Protein AF-A0A2C8CW35-F1 (afdb_monomer_lite)

Structure (mmCIF, N/CA/C/O backbone):
data_AF-A0A2C8CW35-F1
#
_entry.id   AF-A0A2C8CW35-F1
#
loop_
_atom_site.group_PDB
_atom_site.id
_atom_site.type_symbol
_atom_site.label_atom_id
_atom_site.label_alt_id
_atom_site.label_comp_id
_atom_site.label_asym_id
_atom_site.label_entity_id
_atom_site.label_seq_id
_atom_site.pdbx_PDB_ins_code
_atom_site.Cartn_x
_atom_site.Cartn_y
_atom_site.Cartn_z
_atom_site.occupancy
_atom_site.B_iso_or_equiv
_atom_site.auth_seq_id
_atom_site.auth_comp_id
_atom_site.auth_asym_id
_atom_site.auth_atom_id
_atom_site.pdbx_PDB_model_num
ATOM 1 N N . MET A 1 1 ? -17.969 25.582 7.648 1.00 42.19 1 MET A N 1
ATOM 2 C CA . MET A 1 1 ? -18.142 25.507 6.181 1.00 42.19 1 MET A CA 1
ATOM 3 C C . MET A 1 1 ? -16.852 24.961 5.611 1.00 42.19 1 MET A C 1
ATOM 5 O O . MET A 1 1 ? -15.813 25.536 5.911 1.00 42.19 1 MET A O 1
ATOM 9 N N . THR A 1 2 ? -16.900 23.857 4.873 1.00 35.22 2 THR A N 1
ATOM 10 C CA . THR A 1 2 ? -15.692 23.224 4.320 1.00 35.22 2 THR A CA 1
ATOM 11 C C . THR A 1 2 ? -15.749 23.293 2.812 1.00 35.22 2 THR A C 1
ATOM 13 O O . THR A 1 2 ? -16.745 22.899 2.211 1.00 35.22 2 THR A O 1
ATOM 16 N N . TYR A 1 3 ? -14.687 23.830 2.227 1.00 40.78 3 TYR A N 1
ATOM 17 C CA . TYR A 1 3 ? -14.517 23.946 0.790 1.00 40.78 3 TYR A CA 1
ATOM 18 C C . TYR A 1 3 ? -13.803 22.698 0.285 1.00 40.78 3 TYR A C 1
ATOM 20 O O . TYR A 1 3 ? -12.705 22.393 0.746 1.00 40.78 3 TYR A O 1
ATOM 28 N N . VAL A 1 4 ? -14.409 21.995 -0.668 1.00 37.19 4 VAL A N 1
ATOM 29 C CA . VAL A 1 4 ? -13.708 20.985 -1.465 1.00 37.19 4 VAL A CA 1
ATOM 30 C C . VAL A 1 4 ? -13.578 21.556 -2.876 1.00 37.19 4 VAL A C 1
ATOM 32 O O . VAL A 1 4 ? -14.604 21.790 -3.522 1.00 37.19 4 VAL A O 1
ATOM 35 N N . PRO A 1 5 ? -12.360 21.855 -3.360 1.00 36.31 5 PRO A N 1
ATOM 36 C CA . PRO A 1 5 ? -12.182 22.323 -4.724 1.00 36.31 5 PRO A CA 1
ATOM 37 C C . PRO A 1 5 ? -12.457 21.161 -5.685 1.00 36.31 5 PRO A C 1
ATOM 39 O O . PRO A 1 5 ? -11.682 20.211 -5.766 1.00 36.31 5 PRO A O 1
ATOM 42 N N . TYR A 1 6 ? -13.570 21.232 -6.416 1.00 35.28 6 TYR A N 1
ATOM 43 C CA . TYR A 1 6 ? -13.860 20.347 -7.540 1.00 35.28 6 TYR A CA 1
ATOM 44 C C . TYR A 1 6 ? -13.984 21.204 -8.799 1.00 35.28 6 TYR A C 1
ATOM 46 O O . TYR A 1 6 ? -14.924 21.984 -8.927 1.00 35.28 6 TYR A O 1
ATOM 54 N N . ARG A 1 7 ? -13.020 21.076 -9.721 1.00 37.06 7 ARG A N 1
ATOM 55 C CA . ARG A 1 7 ? -13.016 21.772 -11.025 1.00 37.06 7 ARG A CA 1
ATOM 56 C C . ARG A 1 7 ? -13.307 23.278 -10.912 1.00 37.06 7 ARG A C 1
ATOM 58 O O . ARG A 1 7 ? -14.257 23.772 -11.515 1.00 37.06 7 ARG A O 1
ATOM 65 N N . ASP A 1 8 ? -12.545 23.975 -10.069 1.00 40.59 8 ASP A N 1
ATOM 66 C CA . ASP A 1 8 ? -12.633 25.431 -9.851 1.00 40.59 8 ASP A CA 1
ATOM 67 C C . ASP A 1 8 ? -14.013 25.960 -9.414 1.00 40.59 8 ASP A C 1
ATOM 69 O O . ASP A 1 8 ? -14.241 27.168 -9.370 1.00 40.59 8 ASP A O 1
ATOM 73 N N . THR A 1 9 ? -14.928 25.065 -9.026 1.00 34.38 9 THR A N 1
ATOM 74 C CA . THR A 1 9 ? -16.251 25.416 -8.517 1.00 34.38 9 THR A CA 1
ATOM 75 C C . THR A 1 9 ? -16.341 24.950 -7.063 1.00 34.38 9 THR A C 1
ATOM 77 O O . THR A 1 9 ? -16.184 23.755 -6.795 1.00 34.38 9 THR A O 1
ATOM 80 N N . PRO A 1 10 ? -16.555 25.851 -6.087 1.00 45.47 10 PRO A N 1
ATOM 81 C CA . PRO A 1 10 ? -16.708 25.446 -4.698 1.00 45.47 10 PRO A CA 1
ATOM 82 C C . PRO A 1 10 ? -17.995 24.629 -4.554 1.00 45.47 10 PRO A C 1
ATOM 84 O O . PRO A 1 10 ? -19.102 25.160 -4.636 1.00 45.47 10 PRO A O 1
ATOM 87 N N . LEU A 1 11 ? -17.844 23.321 -4.354 1.00 47.22 11 LEU A N 1
ATOM 88 C CA . LEU A 1 11 ? -18.961 22.418 -4.114 1.00 47.22 11 LEU A CA 1
ATOM 89 C C . LEU A 1 11 ? -19.358 22.551 -2.642 1.00 47.22 11 LEU A C 1
ATOM 91 O O . LEU A 1 11 ? -18.632 22.133 -1.739 1.00 47.22 11 LEU A O 1
ATOM 95 N N . LEU A 1 12 ? -20.489 23.214 -2.400 1.00 58.69 12 LEU A N 1
ATOM 96 C CA . LEU A 1 12 ? -21.011 23.413 -1.057 1.00 58.69 12 LEU A CA 1
ATOM 97 C C . LEU A 1 12 ? -21.618 22.094 -0.574 1.00 58.69 12 LEU A C 1
ATOM 99 O O . LEU A 1 12 ? -22.674 21.694 -1.059 1.00 58.69 12 LEU A O 1
ATOM 103 N N . ILE A 1 13 ? -20.962 21.415 0.369 1.00 58.53 13 ILE A N 1
ATOM 104 C CA . ILE A 1 13 ? -21.531 20.218 0.995 1.00 58.53 13 ILE A CA 1
ATOM 105 C C . ILE A 1 13 ? -22.710 20.667 1.867 1.00 58.53 13 ILE A C 1
ATOM 107 O O . ILE A 1 13 ? -22.497 21.408 2.835 1.00 58.53 13 ILE A O 1
ATOM 111 N N . PRO A 1 14 ? -23.952 20.261 1.555 1.00 64.62 14 PRO A N 1
ATOM 112 C CA . PRO A 1 14 ? -25.096 20.664 2.349 1.00 64.62 14 PRO A CA 1
ATOM 113 C C . PRO A 1 14 ? -24.968 20.156 3.788 1.00 64.62 14 PRO A C 1
ATOM 115 O O . PRO A 1 14 ? -24.644 18.992 4.022 1.00 64.62 14 PRO A O 1
ATOM 118 N N . SER A 1 15 ? -25.274 21.013 4.765 1.00 67.38 15 SER A N 1
ATOM 119 C CA . SER A 1 15 ? -25.181 20.685 6.199 1.00 67.38 15 SER A CA 1
ATOM 120 C C . SER A 1 15 ? -26.130 19.573 6.651 1.00 67.38 15 SER A C 1
ATOM 122 O O . SER A 1 15 ? -26.024 19.108 7.778 1.00 67.38 15 SER A O 1
ATOM 124 N N . HIS A 1 16 ? -27.060 19.167 5.787 1.00 72.88 16 HIS A N 1
ATOM 125 C CA . HIS A 1 16 ? -28.056 18.140 6.053 1.00 72.88 16 HIS A CA 1
ATOM 126 C C . HIS A 1 16 ? -27.673 16.757 5.512 1.00 72.88 16 HIS A C 1
ATOM 128 O O . HIS A 1 16 ? -28.502 15.855 5.549 1.00 72.88 16 HIS A O 1
ATOM 134 N N . LEU A 1 17 ? -26.477 16.587 4.946 1.00 73.38 17 LEU A N 1
ATOM 135 C CA . LEU A 1 17 ? -26.015 15.270 4.518 1.00 73.38 17 LEU A CA 1
ATOM 136 C C . LEU A 1 17 ? -25.296 14.575 5.666 1.00 73.38 17 LEU A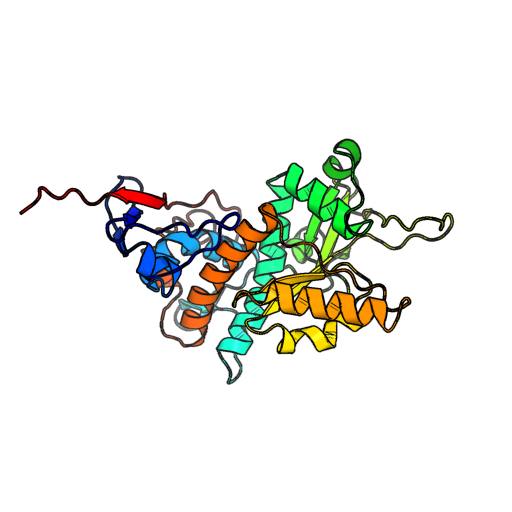 C 1
ATOM 138 O O . LEU A 1 17 ? -24.439 15.172 6.325 1.00 73.38 17 LEU A O 1
ATOM 142 N N . ARG A 1 18 ? -25.620 13.300 5.871 1.00 77.62 18 ARG A N 1
ATOM 143 C CA . ARG A 1 18 ? -24.982 12.447 6.874 1.00 77.62 18 ARG A CA 1
ATOM 144 C C . ARG A 1 18 ? -24.343 11.248 6.191 1.00 77.62 18 ARG A C 1
ATOM 146 O O . ARG A 1 18 ? -24.844 10.751 5.184 1.00 77.62 18 ARG A O 1
ATOM 153 N N . VAL A 1 19 ? -23.220 10.820 6.746 1.00 77.81 19 VAL A N 1
ATOM 154 C CA . VAL A 1 19 ? -22.637 9.509 6.485 1.00 77.81 19 VAL A CA 1
ATOM 155 C C . VAL A 1 19 ? -23.227 8.581 7.526 1.00 77.81 19 VAL A C 1
ATOM 157 O O . VAL A 1 19 ? -23.163 8.886 8.719 1.00 77.81 19 VAL A O 1
ATOM 160 N N . VAL A 1 20 ? -23.830 7.493 7.067 1.00 78.50 20 VAL A N 1
ATOM 161 C CA . VAL A 1 20 ? -24.385 6.456 7.928 1.00 78.50 20 VAL A CA 1
ATOM 162 C C . VAL A 1 20 ? -23.710 5.148 7.550 1.00 78.50 20 VAL A C 1
ATOM 164 O O . VAL A 1 20 ? -23.749 4.756 6.382 1.00 78.50 20 VAL A O 1
ATOM 167 N N . SER A 1 21 ? -23.078 4.497 8.525 1.00 77.38 21 SER A N 1
ATOM 168 C CA . SER A 1 21 ? -22.692 3.101 8.370 1.00 77.38 21 SER A CA 1
ATOM 169 C C . SER A 1 21 ? -23.868 2.226 8.774 1.00 77.38 21 SER A C 1
ATOM 171 O O . SER A 1 21 ? -24.517 2.476 9.795 1.00 77.38 21 SER A O 1
ATOM 173 N N . VAL A 1 22 ? -24.177 1.232 7.949 1.00 73.81 22 VAL A N 1
ATOM 174 C CA . VAL A 1 22 ? -25.288 0.313 8.187 1.00 73.81 22 VAL A CA 1
ATOM 175 C C . VAL A 1 22 ? -24.792 -1.122 8.300 1.00 73.81 22 VAL A C 1
ATOM 177 O O . VAL A 1 22 ? -23.727 -1.456 7.786 1.00 73.81 22 VAL A O 1
ATOM 180 N N . ASP A 1 23 ? -25.548 -1.961 9.002 1.00 71.69 23 ASP A N 1
ATOM 181 C CA . ASP A 1 23 ? -25.345 -3.410 8.970 1.00 71.69 23 ASP A CA 1
ATOM 182 C C . ASP A 1 23 ? -25.984 -4.052 7.721 1.00 71.69 23 ASP A C 1
ATOM 184 O O . ASP A 1 23 ? -26.677 -3.391 6.945 1.00 71.69 23 ASP A O 1
ATOM 188 N N . ASP A 1 24 ? -25.819 -5.370 7.566 1.00 69.75 24 ASP A N 1
ATOM 189 C CA . ASP A 1 24 ? -26.394 -6.172 6.468 1.00 69.75 24 ASP A CA 1
ATOM 190 C C . ASP A 1 24 ? -27.931 -6.081 6.357 1.00 69.75 24 ASP A C 1
ATOM 192 O O . ASP A 1 24 ? -28.533 -6.515 5.372 1.00 69.75 24 ASP A O 1
ATOM 196 N N . LYS A 1 25 ? -28.602 -5.551 7.386 1.00 73.31 25 LYS A N 1
ATOM 197 C CA . LYS A 1 25 ? -30.053 -5.340 7.441 1.00 73.31 25 LYS A CA 1
ATOM 198 C C . LYS A 1 25 ? -30.432 -3.875 7.214 1.00 73.31 25 LYS A C 1
ATOM 200 O O . LYS A 1 25 ? -31.594 -3.520 7.417 1.00 73.31 25 LYS A O 1
ATOM 205 N N . ASN A 1 26 ? -29.492 -3.042 6.765 1.00 70.56 26 ASN A N 1
ATOM 206 C CA . ASN A 1 26 ? -29.628 -1.596 6.594 1.00 70.56 26 ASN A CA 1
ATOM 207 C C . ASN A 1 26 ? -29.959 -0.834 7.894 1.00 70.56 26 ASN A C 1
ATOM 209 O O . ASN A 1 26 ? -30.550 0.248 7.854 1.00 70.56 26 ASN A O 1
ATOM 213 N N . ILE A 1 27 ? -29.602 -1.377 9.060 1.00 75.88 27 ILE A N 1
ATOM 214 C CA . ILE A 1 27 ? -29.777 -0.695 10.345 1.00 75.88 27 ILE A CA 1
ATOM 215 C C . ILE A 1 27 ? -28.563 0.198 10.590 1.00 75.88 27 ILE A C 1
ATOM 217 O O . ILE A 1 27 ? -27.427 -0.267 10.551 1.00 75.88 27 ILE A O 1
ATOM 221 N N . ALA A 1 28 ? -28.805 1.480 10.873 1.00 76.94 28 ALA A N 1
ATOM 222 C CA . ALA A 1 28 ? -27.754 2.443 11.189 1.00 76.94 28 ALA A CA 1
ATOM 223 C C . ALA A 1 28 ? -26.967 2.026 12.444 1.00 76.94 28 ALA A C 1
ATOM 225 O O . ALA A 1 28 ? -27.536 1.891 13.529 1.00 76.94 28 ALA A O 1
ATOM 226 N N . LEU A 1 29 ? -25.654 1.855 12.289 1.00 78.31 29 LEU A N 1
ATOM 227 C CA . LEU A 1 29 ? -24.707 1.553 13.362 1.00 78.31 29 LEU A CA 1
ATOM 228 C C . LEU A 1 29 ? -24.074 2.836 13.901 1.00 78.31 29 LEU A C 1
ATOM 230 O O . LEU A 1 29 ? -24.082 3.086 15.107 1.00 78.31 29 LEU A O 1
ATOM 234 N N . HIS A 1 30 ? -23.553 3.663 12.994 1.00 82.75 30 HIS A N 1
ATOM 235 C CA . HIS A 1 30 ? -22.942 4.948 13.309 1.00 82.75 30 HIS A CA 1
ATOM 236 C C . HIS A 1 30 ? -23.398 6.007 12.314 1.00 82.75 30 HIS A C 1
ATOM 238 O O . HIS A 1 30 ? -23.601 5.735 11.133 1.00 82.75 30 HIS A O 1
ATOM 244 N N . GLU A 1 31 ? -23.536 7.240 12.792 1.00 84.81 31 GLU A N 1
ATOM 245 C CA . GLU A 1 31 ? -23.938 8.375 11.972 1.00 84.81 31 GLU A CA 1
ATOM 246 C C . GLU A 1 31 ? -23.109 9.612 12.306 1.00 84.81 31 GLU A C 1
ATOM 248 O O . GLU A 1 31 ? -22.840 9.916 13.467 1.00 84.81 31 GLU A O 1
ATOM 253 N N . GLN A 1 32 ? -22.713 10.350 11.274 1.00 82.50 32 GLN A N 1
ATOM 254 C CA . GLN A 1 32 ? -22.007 11.616 11.428 1.00 82.50 32 GLN A CA 1
ATOM 255 C C . GLN A 1 32 ? -22.391 12.559 10.291 1.00 82.50 32 GLN A C 1
ATOM 257 O O . GLN A 1 32 ? -22.659 12.123 9.173 1.00 82.50 32 GLN A O 1
ATOM 262 N N . ASN A 1 33 ? -22.416 13.870 10.541 1.00 84.25 33 ASN A N 1
ATOM 263 C CA . ASN A 1 33 ? -22.603 14.829 9.453 1.00 84.25 33 ASN A CA 1
ATOM 264 C C . ASN A 1 33 ? -21.462 14.700 8.440 1.00 84.25 33 ASN A C 1
ATOM 266 O O . ASN A 1 33 ? -20.299 14.635 8.829 1.00 84.25 33 ASN A O 1
ATOM 270 N N . LEU A 1 34 ? -21.766 14.739 7.142 1.00 77.62 34 LEU A N 1
ATOM 271 C CA . LEU A 1 34 ? -20.775 14.574 6.074 1.00 77.62 34 LEU A CA 1
ATOM 272 C C . LEU A 1 34 ? -19.649 15.612 6.167 1.00 77.62 34 LEU A C 1
ATOM 274 O O . LEU A 1 34 ? -18.482 15.302 5.934 1.00 77.62 34 LEU A O 1
ATOM 278 N N . ASN A 1 35 ? -19.991 16.841 6.556 1.00 77.12 35 ASN A N 1
ATOM 279 C CA . ASN A 1 35 ? -19.015 17.905 6.754 1.00 77.12 35 ASN A CA 1
ATOM 280 C C . ASN A 1 35 ? -18.044 17.610 7.912 1.00 77.12 35 ASN A C 1
ATOM 282 O O . ASN A 1 35 ? -16.856 17.894 7.799 1.00 77.12 35 ASN A O 1
ATOM 286 N N . GLU A 1 36 ? -18.549 17.052 9.012 1.00 82.38 36 GLU A N 1
ATOM 287 C CA . GLU A 1 36 ? -17.737 16.677 10.174 1.00 82.38 36 GLU A CA 1
ATOM 288 C C . GLU A 1 36 ? -16.915 15.429 9.867 1.00 82.38 36 GLU A C 1
ATOM 290 O O . GLU A 1 36 ? -15.715 15.434 10.102 1.00 82.38 36 GLU A O 1
ATOM 295 N N . PHE A 1 37 ? -17.520 14.421 9.237 1.00 82.62 37 PHE A N 1
ATOM 296 C CA . PHE A 1 37 ? -16.844 13.206 8.789 1.00 82.62 37 PHE A CA 1
ATOM 297 C C . PHE A 1 37 ? -15.672 13.506 7.846 1.00 82.62 37 PHE A C 1
ATOM 299 O O . PHE A 1 37 ? -14.602 12.920 7.965 1.00 82.62 37 PHE A O 1
ATOM 306 N N . SER A 1 38 ? -15.840 14.468 6.935 1.00 75.50 38 SER A N 1
ATOM 307 C CA . SER A 1 38 ? -14.785 14.858 5.990 1.00 75.50 38 SER A CA 1
ATOM 308 C C . SER A 1 38 ? -13.568 15.497 6.670 1.00 75.50 38 SER A C 1
ATOM 310 O O . SER A 1 38 ? -12.468 15.458 6.116 1.00 75.50 38 SER A O 1
ATOM 312 N N . GLN A 1 39 ? -13.758 16.112 7.842 1.00 79.62 39 GLN A N 1
ATOM 313 C CA . GLN A 1 39 ? -12.696 16.793 8.585 1.00 79.62 39 GLN A CA 1
ATOM 314 C C . GLN A 1 39 ? -12.121 15.921 9.704 1.00 79.62 39 GLN A C 1
ATOM 316 O O . GLN A 1 39 ? -10.910 15.751 9.783 1.00 79.62 39 GLN A O 1
ATOM 321 N N . ASN A 1 40 ? -12.997 15.389 10.554 1.00 83.94 40 ASN A N 1
ATOM 322 C CA . ASN A 1 40 ? -12.697 14.667 11.785 1.00 83.94 40 ASN A CA 1
ATOM 323 C C . ASN A 1 40 ? -13.686 13.495 11.936 1.00 83.94 40 ASN A C 1
ATOM 325 O O . ASN A 1 40 ? -14.657 13.598 12.697 1.00 83.94 40 ASN A O 1
ATOM 329 N N . PRO A 1 41 ? -13.489 12.395 11.192 1.00 86.94 41 PRO A N 1
ATOM 330 C CA . PRO A 1 41 ? -14.348 11.229 11.313 1.00 86.94 41 PRO A CA 1
ATOM 331 C C . PRO A 1 41 ? -14.177 10.583 12.695 1.00 86.94 41 PRO A C 1
ATOM 333 O O . PRO A 1 41 ? -13.053 10.483 13.194 1.00 86.94 41 PRO A O 1
ATOM 336 N N . THR A 1 42 ? -15.274 10.155 13.328 1.00 91.38 42 THR A N 1
ATOM 337 C CA . THR A 1 42 ? -15.188 9.451 14.622 1.00 91.38 42 THR A CA 1
ATOM 338 C C . THR A 1 42 ? -14.524 8.088 14.452 1.00 91.38 42 THR A C 1
ATOM 340 O O . THR A 1 42 ? -14.674 7.443 13.411 1.00 91.38 42 THR A O 1
ATOM 343 N N . ILE A 1 43 ? -13.788 7.626 15.467 1.00 93.62 43 ILE A N 1
ATOM 344 C CA . ILE A 1 43 ? -13.039 6.368 15.360 1.00 93.62 43 ILE A CA 1
ATOM 345 C C . ILE A 1 43 ? -13.970 5.172 15.126 1.00 93.62 43 ILE A C 1
ATOM 347 O O . ILE A 1 43 ? -13.634 4.287 14.347 1.00 93.62 43 ILE A O 1
ATOM 351 N N . GLU A 1 44 ? -15.170 5.178 15.706 1.00 92.06 44 GLU A N 1
ATOM 352 C CA . GLU A 1 44 ? -16.192 4.149 15.515 1.00 92.06 44 GLU A CA 1
ATOM 353 C C . GLU A 1 44 ? -16.690 4.100 14.069 1.00 92.06 44 GLU A C 1
ATOM 355 O O . GLU A 1 44 ? -16.802 3.019 13.490 1.00 92.06 44 GLU A O 1
ATOM 360 N N . MET A 1 45 ? -16.918 5.266 13.453 1.00 87.38 45 MET A N 1
ATOM 361 C CA . MET A 1 45 ? -17.299 5.354 12.044 1.00 87.38 45 MET A CA 1
ATOM 362 C C . MET A 1 45 ? -16.163 4.852 11.145 1.00 87.38 45 MET A C 1
ATOM 364 O O . MET A 1 45 ? -16.397 4.086 10.213 1.00 87.38 45 MET A O 1
ATOM 368 N N . VAL A 1 46 ? -14.917 5.237 11.438 1.00 91.19 46 VAL A N 1
ATOM 369 C CA . VAL A 1 46 ? -13.752 4.772 10.672 1.00 91.19 46 VAL A CA 1
ATOM 370 C C . VAL A 1 46 ? -13.577 3.256 10.804 1.00 91.19 46 VAL A C 1
ATOM 372 O O . VAL A 1 46 ? -13.355 2.597 9.791 1.00 91.19 46 VAL A O 1
ATOM 375 N N . MET A 1 47 ? -13.711 2.687 12.007 1.00 92.81 47 MET A N 1
ATOM 376 C CA . MET A 1 47 ? -13.662 1.234 12.219 1.00 92.81 47 MET A CA 1
ATOM 377 C C . MET A 1 47 ? -14.785 0.513 11.474 1.00 92.81 47 MET A C 1
ATOM 379 O O . MET A 1 47 ? -14.539 -0.531 10.883 1.00 92.81 47 MET A O 1
ATOM 383 N N . SER A 1 48 ? -15.992 1.075 11.456 1.00 87.69 48 SER A N 1
ATOM 384 C CA . SER A 1 48 ? -17.125 0.483 10.744 1.00 87.69 48 SER A CA 1
ATOM 385 C C . SER A 1 48 ? -16.920 0.465 9.226 1.00 87.69 48 SER A C 1
ATOM 387 O O . SER A 1 48 ? -17.236 -0.532 8.594 1.00 87.69 48 SER A O 1
ATOM 389 N N . ILE A 1 49 ? -16.339 1.522 8.649 1.00 84.56 49 ILE A N 1
ATOM 390 C CA . ILE A 1 49 ? -16.134 1.633 7.194 1.00 84.56 49 ILE A CA 1
ATOM 391 C C . ILE A 1 49 ? -14.879 0.883 6.724 1.00 84.56 49 ILE A C 1
ATOM 393 O O . ILE A 1 49 ? -14.886 0.250 5.675 1.00 84.56 49 ILE A O 1
ATOM 397 N N . TYR A 1 50 ? -13.775 0.984 7.467 1.00 90.06 50 TYR A N 1
ATOM 398 C CA . TYR A 1 50 ? -12.455 0.529 7.011 1.00 90.06 50 TYR A CA 1
ATOM 399 C C . TYR A 1 50 ? -11.893 -0.645 7.819 1.00 90.06 50 TYR A C 1
ATOM 401 O O . TYR A 1 50 ? -10.845 -1.184 7.469 1.00 90.06 50 TYR A O 1
ATOM 409 N N . GLY A 1 51 ? -12.539 -1.046 8.914 1.00 91.38 51 GLY A N 1
ATOM 410 C CA . GLY A 1 51 ? -11.994 -2.059 9.814 1.00 91.38 51 GLY A CA 1
ATOM 411 C C . GLY A 1 51 ? -11.884 -3.443 9.178 1.00 91.38 51 GLY A C 1
ATOM 412 O O . GLY A 1 51 ? -10.878 -4.104 9.407 1.00 91.38 51 GLY A O 1
ATOM 413 N N . SER A 1 52 ? -12.843 -3.852 8.337 1.00 87.38 52 SER A N 1
ATOM 414 C CA . SER A 1 52 ? -12.835 -5.177 7.692 1.00 87.38 52 SER A CA 1
ATOM 415 C C . SER A 1 52 ? -11.612 -5.351 6.789 1.00 87.38 52 SER A C 1
ATOM 417 O O . SER A 1 52 ? -10.739 -6.168 7.077 1.00 87.38 52 SER A O 1
ATOM 419 N N . GLY A 1 53 ? -11.464 -4.491 5.777 1.00 87.19 53 GLY A N 1
ATOM 420 C CA . GLY A 1 53 ? -10.299 -4.528 4.897 1.00 87.19 53 GLY A CA 1
ATOM 421 C C . GLY A 1 53 ? -8.960 -4.316 5.616 1.00 87.19 53 GLY A C 1
ATOM 422 O O . GLY A 1 53 ? -7.940 -4.844 5.171 1.00 87.19 53 GLY A O 1
ATOM 423 N N . LEU A 1 54 ? -8.921 -3.580 6.737 1.00 93.75 54 LEU A N 1
ATOM 424 C CA . LEU A 1 54 ? -7.713 -3.511 7.567 1.00 93.75 54 LEU A CA 1
ATOM 425 C C . LEU A 1 54 ? -7.413 -4.865 8.223 1.00 93.75 54 LEU A C 1
ATOM 427 O O . LEU A 1 54 ? -6.263 -5.304 8.202 1.00 93.75 54 LEU A O 1
ATOM 431 N N . MET A 1 55 ? -8.422 -5.523 8.798 1.00 91.44 55 MET A N 1
ATOM 432 C CA . MET A 1 55 ? -8.278 -6.832 9.439 1.00 91.44 55 MET A CA 1
ATOM 433 C C . MET A 1 55 ? -7.813 -7.905 8.455 1.00 91.44 55 MET A C 1
ATOM 435 O O . MET A 1 55 ? -6.949 -8.711 8.812 1.00 91.44 55 MET A O 1
ATOM 439 N N . ASP A 1 56 ? -8.285 -7.867 7.210 1.00 87.94 56 ASP A N 1
ATOM 440 C CA . ASP A 1 56 ? -7.809 -8.770 6.161 1.00 87.94 56 ASP A CA 1
ATOM 441 C C . ASP A 1 56 ? -6.323 -8.581 5.877 1.00 87.94 56 ASP A C 1
ATOM 443 O O . ASP A 1 56 ? -5.565 -9.552 5.865 1.00 87.94 56 ASP A O 1
ATOM 447 N N . VAL A 1 57 ? -5.868 -7.335 5.702 1.00 90.50 57 VAL A N 1
ATOM 448 C CA . VAL A 1 57 ? -4.443 -7.058 5.471 1.00 90.50 57 VAL A CA 1
ATOM 449 C C . VAL A 1 57 ? -3.612 -7.479 6.680 1.00 90.50 57 VAL A C 1
ATOM 451 O O . VAL A 1 57 ? -2.618 -8.189 6.529 1.00 90.50 57 VAL A O 1
ATOM 454 N N . LEU A 1 58 ? -4.020 -7.080 7.888 1.00 91.31 58 LEU A N 1
ATOM 455 C CA . LEU A 1 58 ? -3.291 -7.398 9.113 1.00 91.31 58 LEU A CA 1
ATOM 456 C C . LEU A 1 58 ? -3.185 -8.909 9.344 1.00 91.31 58 LEU A C 1
ATOM 458 O O . LEU A 1 58 ? -2.150 -9.376 9.827 1.00 91.31 58 LEU A O 1
ATOM 462 N N . THR A 1 59 ? -4.211 -9.680 8.988 1.00 87.56 59 THR A N 1
ATOM 463 C CA . THR A 1 59 ? -4.178 -11.130 9.187 1.00 87.56 59 THR A CA 1
ATOM 464 C C . THR A 1 59 ? -3.414 -11.848 8.079 1.00 87.56 59 THR A C 1
ATOM 466 O O . THR A 1 59 ? -2.553 -12.678 8.380 1.00 87.56 59 THR A O 1
ATOM 469 N N . ASN A 1 60 ? -3.627 -11.476 6.812 1.00 86.12 60 ASN A N 1
ATOM 470 C CA . ASN A 1 60 ? -2.896 -12.047 5.677 1.00 86.12 60 ASN A CA 1
ATOM 471 C C . ASN A 1 60 ? -1.384 -11.797 5.784 1.00 86.12 60 ASN A C 1
ATOM 473 O O . ASN A 1 60 ? -0.586 -12.683 5.472 1.00 86.12 60 ASN A O 1
ATOM 477 N N . GLU A 1 61 ? -0.977 -10.633 6.289 1.00 87.62 61 GLU A N 1
ATOM 478 C CA . GLU A 1 61 ? 0.432 -10.293 6.519 1.00 87.62 61 GLU A CA 1
ATOM 479 C C . GLU A 1 61 ? 0.975 -10.783 7.876 1.00 87.62 61 GLU A C 1
ATOM 481 O O . GLU A 1 61 ? 2.134 -10.549 8.218 1.00 87.62 61 GLU A O 1
ATOM 486 N N . ARG A 1 62 ? 0.163 -11.509 8.661 1.00 87.88 62 ARG A N 1
ATOM 487 C CA . ARG A 1 62 ? 0.515 -12.050 9.989 1.00 87.88 62 ARG A CA 1
ATOM 488 C C . ARG A 1 62 ? 1.009 -10.981 10.978 1.00 87.88 62 ARG A C 1
ATOM 490 O O . ARG A 1 62 ? 1.896 -11.239 11.801 1.00 87.88 62 ARG A O 1
ATOM 497 N N . TYR A 1 63 ? 0.404 -9.795 10.928 1.00 88.94 63 TYR A N 1
ATOM 498 C CA . TYR A 1 63 ? 0.634 -8.701 11.874 1.00 88.94 63 TYR A CA 1
ATOM 499 C C . TYR A 1 63 ? -0.188 -8.813 13.156 1.00 88.94 63 TYR A C 1
ATOM 501 O O . TYR A 1 63 ? -0.002 -7.991 14.048 1.00 88.94 63 TYR A O 1
ATOM 509 N N . ILE A 1 64 ? -1.055 -9.816 13.287 1.00 87.00 64 ILE A N 1
ATOM 510 C CA . ILE A 1 64 ? -1.835 -10.075 14.503 1.00 87.00 64 ILE A CA 1
ATOM 511 C C . ILE A 1 64 ? -1.322 -11.349 15.175 1.00 87.00 64 ILE A C 1
ATOM 513 O O . ILE A 1 64 ? -0.980 -12.330 14.515 1.00 87.00 64 ILE A O 1
ATOM 517 N N . SER A 1 65 ? -1.252 -11.333 16.502 1.00 80.44 65 SER A N 1
ATOM 518 C CA . SER A 1 65 ? -0.906 -12.491 17.325 1.00 80.44 65 SER A CA 1
ATOM 519 C C . SER A 1 65 ? -1.683 -12.480 18.634 1.00 80.44 65 SER A C 1
ATOM 521 O O . SER A 1 65 ? -2.093 -11.420 19.100 1.00 80.44 65 SER A O 1
ATOM 523 N N . LEU A 1 66 ? -1.828 -13.650 19.254 1.00 76.69 66 LEU A N 1
ATOM 524 C CA . LEU A 1 66 ? -2.299 -13.747 20.631 1.00 76.69 66 LEU A CA 1
ATOM 525 C C . LEU A 1 66 ? -1.160 -13.404 21.594 1.00 76.69 66 LEU A C 1
ATOM 527 O O . LEU A 1 66 ? -0.049 -13.923 21.460 1.00 76.69 66 LEU A O 1
ATOM 531 N N . ASP A 1 67 ? -1.440 -12.544 22.567 1.00 69.62 67 ASP A N 1
ATOM 532 C CA . ASP A 1 67 ? -0.540 -12.299 23.687 1.00 69.62 67 ASP A CA 1
ATOM 533 C C . ASP A 1 67 ? -0.584 -13.453 24.713 1.00 69.62 67 ASP A C 1
ATOM 535 O O . ASP A 1 67 ? -1.355 -14.412 24.594 1.00 69.62 67 ASP A O 1
ATOM 539 N N . GLY A 1 68 ? 0.245 -13.366 25.760 1.00 60.91 68 GLY A N 1
ATOM 540 C CA . GLY A 1 68 ? 0.291 -14.372 26.830 1.00 60.91 68 GLY A CA 1
ATOM 541 C C . GLY A 1 68 ? -1.025 -14.541 27.607 1.00 60.91 68 GLY A C 1
ATOM 542 O O . GLY A 1 68 ? -1.211 -15.559 28.270 1.00 60.91 68 GLY A O 1
ATOM 543 N N . ASN A 1 69 ? -1.951 -13.586 27.490 1.00 73.88 69 ASN A N 1
ATOM 544 C CA . ASN A 1 69 ? -3.279 -13.603 28.096 1.00 73.88 69 ASN A CA 1
ATOM 545 C C . ASN A 1 69 ? -4.381 -13.990 27.095 1.00 73.88 69 ASN A C 1
ATOM 547 O O . ASN A 1 69 ? -5.563 -13.843 27.409 1.00 73.88 69 ASN A O 1
ATOM 551 N N . LYS A 1 70 ? -4.013 -14.499 25.909 1.00 73.25 70 LYS A N 1
ATOM 552 C CA . LYS A 1 70 ? -4.926 -14.852 24.809 1.00 73.25 70 LYS A CA 1
ATOM 553 C C . LYS A 1 70 ? -5.738 -13.667 24.265 1.00 73.25 70 LYS A C 1
ATOM 555 O O . LYS A 1 70 ? -6.811 -13.882 23.705 1.00 73.25 70 LYS A O 1
ATOM 560 N N . LYS A 1 71 ? -5.251 -12.435 24.412 1.00 77.00 71 LYS A N 1
ATOM 561 C CA . LYS A 1 71 ? -5.829 -11.255 23.755 1.00 77.00 71 LYS A CA 1
ATOM 562 C C . LYS A 1 71 ? -5.180 -11.026 22.401 1.00 77.00 71 LYS A C 1
ATOM 564 O O . LYS A 1 71 ? -3.991 -11.307 22.234 1.00 77.00 71 LYS A O 1
ATOM 569 N N . LEU A 1 72 ? -5.943 -10.516 21.437 1.00 83.81 72 LEU A N 1
ATOM 570 C CA . LEU A 1 72 ? -5.397 -10.188 20.125 1.00 83.81 72 LEU A CA 1
ATOM 571 C C . LEU A 1 72 ? -4.590 -8.892 20.218 1.00 83.81 72 LEU A C 1
ATOM 573 O O . LEU A 1 72 ? -5.056 -7.875 20.724 1.00 83.81 72 LEU A O 1
ATOM 577 N N . GLY A 1 73 ? -3.368 -8.925 19.698 1.00 83.62 73 GLY A N 1
ATOM 578 C CA . GLY A 1 73 ? -2.481 -7.771 19.653 1.00 83.62 73 GLY A CA 1
ATOM 579 C C . GLY A 1 73 ? -1.676 -7.713 18.363 1.00 83.62 73 GLY A C 1
ATOM 580 O O . GLY A 1 73 ? -1.524 -8.706 17.648 1.00 83.62 73 GLY A O 1
ATOM 581 N N . LEU A 1 74 ? -1.129 -6.532 18.069 1.00 86.44 74 LEU A N 1
ATOM 582 C CA . LEU A 1 74 ? -0.234 -6.351 16.932 1.00 86.44 74 LEU A CA 1
ATOM 583 C C . LEU A 1 74 ? 1.128 -6.999 17.211 1.00 86.44 74 LEU A C 1
ATOM 585 O O . LEU A 1 74 ? 1.808 -6.668 18.184 1.00 86.44 74 LEU A O 1
ATOM 589 N N . LYS A 1 75 ? 1.581 -7.853 16.294 1.00 83.38 75 LYS A N 1
ATOM 590 C CA . LYS A 1 75 ? 2.938 -8.403 16.233 1.00 83.38 75 LYS A CA 1
ATOM 591 C C . LYS A 1 75 ? 3.899 -7.350 15.675 1.00 83.38 75 LYS A C 1
ATOM 593 O O . LYS A 1 75 ? 4.472 -7.492 14.596 1.00 83.38 75 LYS A O 1
ATOM 598 N N . PHE A 1 76 ? 4.057 -6.253 16.407 1.00 77.38 76 PHE A N 1
ATOM 599 C CA . PHE A 1 76 ? 4.824 -5.099 15.963 1.00 77.38 76 PHE A CA 1
ATOM 600 C C . PHE A 1 76 ? 5.652 -4.522 17.106 1.00 77.38 76 PHE A C 1
ATOM 602 O O . PHE A 1 76 ? 5.145 -4.244 18.191 1.00 77.38 76 PHE A O 1
ATOM 609 N N . LYS A 1 77 ? 6.950 -4.317 16.868 1.00 75.62 77 LYS A N 1
ATOM 610 C CA . LYS A 1 77 ? 7.826 -3.705 17.868 1.00 75.62 77 LYS A CA 1
ATOM 611 C C . LYS A 1 77 ? 7.486 -2.222 17.987 1.00 75.62 77 LYS A C 1
ATOM 613 O O . LYS A 1 77 ? 7.785 -1.467 17.064 1.00 75.62 77 LYS A O 1
ATOM 618 N N . ARG A 1 78 ? 6.880 -1.829 19.107 1.00 80.81 78 ARG A N 1
ATOM 619 C CA . ARG A 1 78 ? 6.575 -0.432 19.430 1.00 80.81 78 ARG A CA 1
ATOM 620 C C . ARG A 1 78 ? 7.825 0.303 19.926 1.00 80.81 78 ARG A C 1
ATOM 622 O O . ARG A 1 78 ? 8.664 -0.254 20.636 1.00 80.81 78 ARG A O 1
ATOM 629 N N . SER A 1 79 ? 7.946 1.553 19.519 1.00 84.81 79 SER A N 1
ATOM 630 C CA . SER A 1 79 ? 8.877 2.562 20.011 1.00 84.81 79 SER A CA 1
ATOM 631 C C . SER A 1 79 ? 8.159 3.484 21.012 1.00 84.81 79 SER A C 1
ATOM 633 O O . SER A 1 79 ? 7.051 3.197 21.457 1.00 84.81 79 SER A O 1
ATOM 635 N N . ARG A 1 80 ? 8.788 4.605 21.392 1.00 83.06 80 ARG A N 1
ATOM 636 C CA . ARG A 1 80 ? 8.153 5.641 22.231 1.00 83.06 80 ARG A CA 1
ATOM 637 C C . ARG A 1 80 ? 7.325 6.654 21.428 1.00 83.06 80 ARG A C 1
ATOM 639 O O . ARG A 1 80 ? 6.804 7.591 22.020 1.00 83.06 80 ARG A O 1
ATOM 646 N N . ASN A 1 81 ? 7.243 6.506 20.104 1.00 85.75 81 ASN A N 1
ATOM 647 C CA . ASN A 1 81 ? 6.488 7.395 19.225 1.00 85.75 81 ASN A CA 1
ATOM 648 C C . ASN A 1 81 ? 5.416 6.590 18.460 1.00 85.75 81 ASN A C 1
ATOM 650 O O . ASN A 1 81 ? 5.714 6.064 17.383 1.00 85.75 81 ASN A O 1
ATOM 654 N N . PRO A 1 82 ? 4.183 6.510 19.000 1.00 84.50 82 PRO A N 1
ATOM 655 C CA . PRO A 1 82 ? 3.080 5.756 18.403 1.00 84.50 82 PRO A CA 1
ATOM 656 C C . PRO A 1 82 ? 2.780 6.141 16.953 1.00 84.50 82 PRO A C 1
ATOM 658 O O . PRO A 1 82 ? 2.504 5.270 16.136 1.00 84.50 82 PRO A O 1
ATOM 661 N N . ASP A 1 83 ? 2.896 7.422 16.605 1.00 82.25 83 ASP A N 1
ATOM 662 C CA . ASP A 1 83 ? 2.565 7.916 15.264 1.00 82.25 83 ASP A CA 1
ATOM 663 C C . ASP A 1 83 ? 3.635 7.525 14.236 1.00 82.25 83 ASP A C 1
ATOM 665 O O . ASP A 1 83 ? 3.329 7.184 13.089 1.00 82.25 83 ASP A O 1
ATOM 669 N N . ALA A 1 84 ? 4.906 7.521 14.648 1.00 84.19 84 ALA A N 1
ATOM 670 C CA . ALA A 1 84 ? 5.995 7.011 13.818 1.00 84.19 84 ALA A CA 1
ATOM 671 C C . ALA A 1 84 ? 5.873 5.493 13.606 1.00 84.19 84 ALA A C 1
ATOM 673 O O . ALA A 1 84 ? 6.120 4.993 12.506 1.00 84.19 84 ALA A O 1
ATOM 674 N N . ASP A 1 85 ? 5.456 4.763 14.640 1.00 88.88 85 ASP A N 1
ATOM 675 C CA . ASP A 1 85 ? 5.196 3.327 14.568 1.00 88.88 85 ASP A CA 1
ATOM 676 C C . ASP A 1 85 ? 3.998 2.991 13.683 1.00 88.88 85 ASP A C 1
ATOM 678 O O . ASP A 1 85 ? 4.106 2.104 12.833 1.00 88.88 85 ASP A O 1
ATOM 682 N N . ALA A 1 86 ? 2.905 3.743 13.814 1.00 90.06 86 ALA A N 1
ATOM 683 C CA . ALA A 1 86 ? 1.750 3.647 12.935 1.00 90.06 86 ALA A CA 1
ATOM 684 C C . ALA A 1 86 ? 2.160 3.902 11.483 1.00 90.06 86 ALA A C 1
ATOM 686 O O . ALA A 1 86 ? 1.894 3.073 10.621 1.00 90.06 86 ALA A O 1
ATOM 687 N N . THR A 1 87 ? 2.905 4.979 11.215 1.00 89.12 87 THR A N 1
ATOM 688 C CA . THR A 1 87 ? 3.397 5.304 9.863 1.00 89.12 87 THR A CA 1
ATOM 689 C C . THR A 1 87 ? 4.243 4.172 9.273 1.00 89.12 87 THR A C 1
ATOM 691 O O . THR A 1 87 ? 4.094 3.834 8.099 1.00 89.12 87 THR A O 1
ATOM 694 N N . ARG A 1 88 ? 5.114 3.550 10.078 1.00 89.25 88 ARG A N 1
ATOM 695 C CA . ARG A 1 88 ? 5.945 2.424 9.633 1.00 89.25 88 ARG A CA 1
ATOM 696 C C . ARG A 1 88 ? 5.112 1.185 9.304 1.00 89.25 88 ARG A C 1
ATOM 698 O O . ARG A 1 88 ? 5.363 0.574 8.272 1.00 89.25 88 ARG A O 1
ATOM 705 N N . LEU A 1 89 ? 4.132 0.832 10.139 1.00 93.00 89 LEU A N 1
ATOM 706 C CA . LEU A 1 89 ? 3.208 -0.267 9.837 1.00 93.00 89 LEU A CA 1
ATOM 707 C C . LEU A 1 89 ? 2.375 0.043 8.584 1.00 93.00 89 LEU A C 1
ATOM 709 O O . LEU A 1 89 ? 2.187 -0.823 7.734 1.00 93.00 89 LEU A O 1
ATOM 713 N N . LEU A 1 90 ? 1.946 1.298 8.428 1.00 94.12 90 LEU A N 1
ATOM 714 C CA . LEU A 1 90 ? 1.198 1.754 7.260 1.00 94.12 90 LEU A CA 1
ATOM 715 C C . LEU A 1 90 ? 1.998 1.675 5.958 1.00 94.12 90 LEU A C 1
ATOM 717 O O . LEU A 1 90 ? 1.391 1.513 4.905 1.00 94.12 90 LEU A O 1
ATOM 721 N N . GLY A 1 91 ? 3.330 1.772 6.007 1.00 93.38 91 GLY A N 1
ATOM 722 C CA . GLY A 1 91 ? 4.184 1.508 4.847 1.00 93.38 91 GLY A CA 1
ATOM 723 C C . GLY A 1 91 ? 3.954 0.100 4.296 1.00 93.38 91 GLY A C 1
ATOM 724 O O . GLY A 1 91 ? 3.555 -0.046 3.145 1.00 93.38 91 GLY A O 1
ATOM 725 N N . SER A 1 92 ? 4.078 -0.919 5.149 1.00 93.06 92 SER A N 1
ATOM 726 C CA . SER A 1 92 ? 3.838 -2.312 4.754 1.00 93.06 92 SER A CA 1
ATOM 727 C C . SER A 1 92 ? 2.377 -2.597 4.390 1.00 93.06 92 SER A C 1
ATOM 729 O O . SER A 1 92 ? 2.109 -3.324 3.438 1.00 93.06 92 SER A O 1
ATOM 731 N N . ILE A 1 93 ? 1.416 -1.983 5.090 1.00 95.06 93 ILE A N 1
ATOM 732 C CA . ILE A 1 93 ? -0.007 -2.090 4.724 1.00 95.06 93 ILE A CA 1
ATOM 733 C C . ILE A 1 93 ? -0.258 -1.494 3.329 1.00 95.06 93 ILE A C 1
ATOM 735 O O . ILE A 1 93 ? -1.026 -2.059 2.555 1.00 95.06 93 ILE A O 1
ATOM 739 N N . ALA A 1 94 ? 0.383 -0.373 2.982 1.00 95.56 94 ALA A N 1
ATOM 740 C CA . ALA A 1 94 ? 0.233 0.256 1.670 1.00 95.56 94 ALA A CA 1
ATOM 741 C C . ALA A 1 94 ? 0.779 -0.618 0.533 1.00 95.56 94 ALA A C 1
ATOM 743 O O . ALA A 1 94 ? 0.169 -0.679 -0.535 1.00 95.56 94 ALA A O 1
ATOM 744 N N . GLU A 1 95 ? 1.889 -1.319 0.767 1.00 95.69 95 GLU A N 1
ATOM 745 C CA . GLU A 1 95 ? 2.430 -2.303 -0.176 1.00 95.69 95 GLU A CA 1
ATOM 746 C C . GLU A 1 95 ? 1.423 -3.428 -0.444 1.00 95.69 95 GLU A C 1
ATOM 748 O O . GLU A 1 95 ? 1.069 -3.678 -1.599 1.00 95.69 95 GLU A O 1
ATOM 753 N N . ALA A 1 96 ? 0.903 -4.051 0.621 1.00 93.75 96 ALA A N 1
ATOM 754 C CA . ALA A 1 96 ? -0.094 -5.116 0.524 1.00 93.75 96 ALA A CA 1
ATOM 755 C C . ALA A 1 96 ? -1.381 -4.637 -0.167 1.00 93.75 96 ALA A C 1
ATOM 757 O O . ALA A 1 96 ? -1.915 -5.323 -1.041 1.00 93.75 96 ALA A O 1
ATOM 758 N N . LEU A 1 97 ? -1.842 -3.425 0.158 1.00 93.12 97 LEU A N 1
ATOM 759 C CA . LEU A 1 97 ? -3.041 -2.838 -0.434 1.00 93.12 97 LEU A CA 1
ATOM 760 C C . LEU A 1 97 ? -2.888 -2.613 -1.946 1.00 93.12 97 LEU A C 1
ATOM 762 O O . LEU A 1 97 ? -3.806 -2.925 -2.704 1.00 93.12 97 LEU A O 1
ATOM 766 N N . ILE A 1 98 ? -1.741 -2.100 -2.411 1.00 94.62 98 ILE A N 1
ATOM 767 C CA . ILE A 1 98 ? -1.498 -1.945 -3.855 1.00 94.62 98 ILE A CA 1
ATOM 768 C C . ILE A 1 98 ? -1.445 -3.308 -4.542 1.00 94.62 98 ILE A C 1
ATOM 770 O O . ILE A 1 98 ? -2.015 -3.456 -5.623 1.00 94.62 98 ILE A O 1
ATOM 774 N N . VAL A 1 99 ? -0.777 -4.296 -3.940 1.00 95.31 99 VAL A N 1
ATOM 775 C CA . VAL A 1 99 ? -0.695 -5.656 -4.490 1.00 95.31 99 VAL A CA 1
ATOM 776 C C . VAL A 1 99 ? -2.088 -6.260 -4.656 1.00 95.31 99 VAL A C 1
ATOM 778 O O . VAL A 1 99 ? -2.426 -6.710 -5.752 1.00 95.31 99 VAL A O 1
ATOM 781 N N . GLN A 1 100 ? -2.919 -6.202 -3.613 1.00 92.00 100 GLN A N 1
ATOM 782 C CA . GLN A 1 100 ? -4.304 -6.672 -3.658 1.00 92.00 100 GLN A CA 1
ATOM 783 C C . GLN A 1 100 ? -5.097 -5.942 -4.747 1.00 92.00 100 GLN A C 1
ATOM 785 O O . GLN A 1 100 ? -5.752 -6.573 -5.576 1.00 92.00 100 GLN A O 1
ATOM 790 N N . ALA A 1 101 ? -4.990 -4.613 -4.802 1.00 90.81 101 ALA A N 1
ATOM 791 C CA . ALA A 1 101 ? -5.713 -3.811 -5.777 1.00 90.81 101 ALA A CA 1
ATOM 792 C C . ALA A 1 101 ? -5.276 -4.115 -7.224 1.00 90.81 101 ALA A C 1
ATOM 794 O O . ALA A 1 101 ? -6.125 -4.223 -8.108 1.00 90.81 101 ALA A O 1
ATOM 795 N N . CYS A 1 102 ? -3.978 -4.310 -7.481 1.00 93.38 102 CYS A N 1
ATOM 796 C CA . CYS A 1 102 ? -3.478 -4.718 -8.796 1.00 93.38 102 CYS A CA 1
ATOM 797 C C . CYS A 1 102 ? -3.973 -6.118 -9.174 1.00 93.38 102 CYS A C 1
ATOM 799 O O . CYS A 1 102 ? -4.417 -6.337 -10.297 1.00 93.38 102 CYS A O 1
ATOM 801 N N . ASN A 1 103 ? -3.929 -7.072 -8.247 1.00 93.31 103 ASN A N 1
ATOM 802 C CA . ASN A 1 103 ? -4.301 -8.452 -8.550 1.00 93.31 103 ASN A CA 1
ATOM 803 C C . ASN A 1 103 ? -5.822 -8.630 -8.726 1.00 93.31 103 ASN A C 1
ATOM 805 O O . ASN A 1 103 ? -6.237 -9.487 -9.506 1.00 93.31 103 ASN A O 1
ATOM 809 N N . ASN A 1 104 ? -6.638 -7.768 -8.108 1.00 89.75 104 ASN A N 1
ATOM 810 C CA . ASN A 1 104 ? -8.100 -7.787 -8.233 1.00 89.75 104 ASN A CA 1
ATOM 811 C C . ASN A 1 104 ? -8.634 -6.904 -9.375 1.00 89.75 104 ASN A C 1
ATOM 813 O O . ASN A 1 104 ? -9.756 -7.105 -9.839 1.00 89.75 104 ASN A O 1
ATOM 817 N N . ASN A 1 105 ? -7.852 -5.936 -9.864 1.00 90.69 105 ASN A N 1
ATOM 818 C CA . ASN A 1 105 ? -8.269 -5.016 -10.921 1.00 90.69 105 ASN A CA 1
ATOM 819 C C . ASN A 1 105 ? -7.227 -4.946 -12.048 1.00 90.69 105 ASN A C 1
ATOM 821 O O . ASN A 1 105 ? -6.181 -4.306 -11.930 1.00 90.69 105 ASN A O 1
ATOM 825 N N . LYS A 1 106 ? -7.559 -5.551 -13.196 1.00 91.50 106 LYS A N 1
ATOM 826 C CA . LYS A 1 106 ? -6.686 -5.606 -14.383 1.00 91.50 106 LYS A CA 1
ATOM 827 C C . LYS A 1 106 ? -6.302 -4.228 -14.925 1.00 91.50 106 LYS A C 1
ATOM 829 O O . LYS A 1 106 ? -5.175 -4.044 -15.385 1.00 91.50 106 LYS A O 1
ATOM 834 N N . GLU A 1 107 ? -7.212 -3.259 -14.874 1.00 91.06 107 GLU A N 1
ATOM 835 C CA . GLU A 1 107 ? -6.938 -1.903 -15.354 1.00 91.06 107 GLU A CA 1
ATOM 836 C C . GLU A 1 107 ? -5.950 -1.188 -14.432 1.00 91.06 107 GLU A C 1
ATOM 838 O O . GLU A 1 107 ? -4.977 -0.602 -14.913 1.00 91.06 107 GLU A O 1
ATOM 843 N N . LEU A 1 108 ? -6.118 -1.333 -13.115 1.00 91.69 108 LEU A N 1
ATOM 844 C CA . LEU A 1 108 ? -5.154 -0.821 -12.146 1.00 91.69 108 LEU A CA 1
ATOM 845 C C . LEU A 1 108 ? -3.788 -1.501 -12.297 1.00 91.69 108 LEU A C 1
ATOM 847 O O . LEU A 1 108 ? -2.768 -0.814 -12.331 1.00 91.69 108 LEU A O 1
ATOM 851 N N . ASN A 1 109 ? -3.758 -2.826 -12.478 1.00 94.25 109 ASN A N 1
ATOM 852 C CA . ASN A 1 109 ? -2.524 -3.565 -12.747 1.00 94.25 109 ASN A CA 1
ATOM 853 C C . ASN A 1 109 ? -1.784 -3.005 -13.967 1.00 94.25 109 ASN A C 1
ATOM 855 O O . ASN A 1 109 ? -0.578 -2.772 -13.925 1.00 94.25 109 ASN A O 1
ATOM 859 N N . LYS A 1 110 ? -2.514 -2.747 -15.058 1.00 94.00 110 LYS A N 1
ATOM 860 C CA . LYS A 1 110 ? -1.960 -2.187 -16.296 1.00 94.00 110 LYS A CA 1
ATOM 861 C C . LYS A 1 110 ? -1.358 -0.799 -16.079 1.00 94.00 110 LYS A C 1
ATOM 863 O O . LYS A 1 110 ? -0.266 -0.532 -16.587 1.00 94.00 110 LYS A O 1
ATOM 868 N N . VAL A 1 111 ? -2.048 0.070 -15.339 1.00 92.62 111 VAL A N 1
ATOM 869 C CA . VAL A 1 111 ? -1.567 1.420 -15.001 1.00 92.62 111 VAL A CA 1
ATOM 870 C C . VAL A 1 111 ? -0.308 1.338 -14.137 1.00 92.62 111 VAL A C 1
ATOM 872 O O . VAL A 1 111 ? 0.733 1.884 -14.512 1.00 92.62 111 VAL A O 1
ATOM 875 N N . MET A 1 112 ? -0.358 0.581 -13.040 1.00 94.69 112 MET A N 1
ATOM 876 C CA . MET A 1 112 ? 0.756 0.441 -12.098 1.00 94.69 112 MET A CA 1
ATOM 877 C C . MET A 1 112 ? 1.987 -0.192 -12.744 1.00 94.69 112 MET A C 1
ATOM 879 O O . MET A 1 112 ? 3.098 0.323 -12.592 1.00 94.69 112 MET A O 1
ATOM 883 N N . LEU A 1 113 ? 1.800 -1.227 -13.565 1.00 95.06 113 LEU A N 1
ATOM 884 C CA . LEU A 1 113 ? 2.882 -1.819 -14.343 1.00 95.06 113 LEU A CA 1
ATOM 885 C C . LEU A 1 113 ? 3.465 -0.819 -15.356 1.00 95.06 113 LEU A C 1
ATOM 887 O O . LEU A 1 113 ? 4.678 -0.785 -15.565 1.00 95.06 113 LEU A O 1
ATOM 891 N N . GLY A 1 114 ? 2.643 0.041 -15.965 1.00 93.06 114 GLY A N 1
ATOM 892 C CA . GLY A 1 114 ? 3.113 1.125 -16.835 1.00 93.06 114 GLY A CA 1
ATOM 893 C C . GLY A 1 114 ? 4.013 2.132 -16.115 1.00 93.06 114 GLY A C 1
ATOM 894 O O . GLY A 1 114 ? 5.052 2.545 -16.653 1.00 93.06 114 GLY A O 1
ATOM 895 N N . HIS A 1 115 ? 3.676 2.478 -14.871 1.00 94.06 115 HIS A N 1
ATOM 896 C CA . HIS A 1 115 ? 4.551 3.264 -14.005 1.00 94.06 115 HIS A CA 1
ATOM 897 C C . HIS A 1 115 ? 5.844 2.516 -13.692 1.00 94.06 115 HIS A C 1
ATOM 899 O O . HIS A 1 115 ? 6.917 3.030 -14.016 1.00 94.06 115 HIS A O 1
ATOM 905 N N . ALA A 1 116 ? 5.745 1.289 -13.180 1.00 94.44 116 ALA A N 1
ATOM 906 C CA . ALA A 1 116 ? 6.875 0.458 -12.771 1.00 94.44 116 ALA A CA 1
ATOM 907 C C . ALA A 1 116 ? 7.884 0.205 -13.897 1.00 94.44 116 ALA A C 1
ATOM 909 O O . ALA A 1 116 ? 9.098 0.191 -13.674 1.00 94.44 116 ALA A O 1
ATOM 910 N N . ARG A 1 117 ? 7.388 0.015 -15.125 1.00 91.25 117 ARG A N 1
ATOM 911 C CA . ARG A 1 117 ? 8.228 -0.268 -16.289 1.00 91.25 117 ARG A CA 1
ATOM 912 C C . ARG A 1 117 ? 8.868 0.985 -16.857 1.00 91.25 117 ARG A C 1
ATOM 914 O O . ARG A 1 117 ? 10.059 0.974 -17.144 1.00 91.25 117 ARG A O 1
ATOM 921 N N . GLY A 1 118 ? 8.093 2.040 -17.079 1.00 82.31 118 GLY A N 1
ATOM 922 C CA . GLY 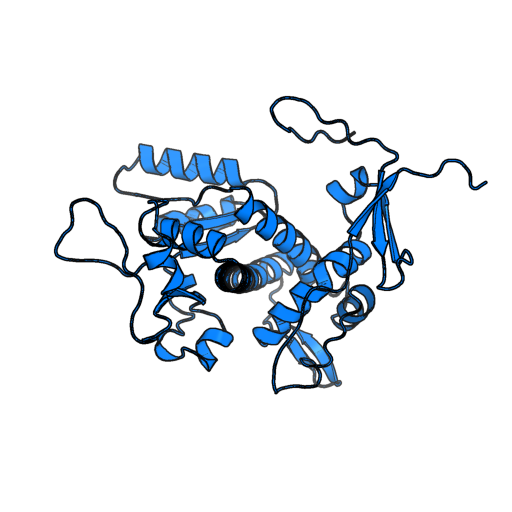A 1 118 ? 8.516 3.132 -17.954 1.00 82.31 118 GLY A CA 1
ATOM 923 C C . GLY A 1 118 ? 8.007 4.497 -17.532 1.00 82.31 118 GLY A C 1
ATOM 924 O O . GLY A 1 118 ? 7.790 5.331 -18.407 1.00 82.31 118 GLY A O 1
ATOM 925 N N . LYS A 1 119 ? 7.779 4.726 -16.232 1.00 84.31 119 LYS A N 1
ATOM 926 C CA . LYS A 1 119 ? 7.375 6.036 -15.698 1.00 84.31 119 LYS A CA 1
ATOM 927 C C . LYS A 1 119 ? 6.089 6.573 -16.339 1.00 84.31 119 LYS A C 1
ATOM 929 O O . LYS A 1 119 ? 6.022 7.718 -16.777 1.00 84.31 119 LYS A O 1
ATOM 934 N N . GLY A 1 120 ? 5.078 5.710 -16.428 1.00 77.94 120 GLY A N 1
ATOM 935 C CA . GLY A 1 120 ? 3.769 6.027 -17.007 1.00 77.94 120 GLY A CA 1
ATOM 936 C C . GLY A 1 120 ? 3.685 5.728 -18.503 1.00 77.94 120 GLY A C 1
ATOM 937 O O . GLY A 1 120 ? 2.775 6.190 -19.187 1.00 77.94 120 GLY A O 1
ATOM 938 N N . THR A 1 121 ? 4.632 4.950 -19.038 1.00 81.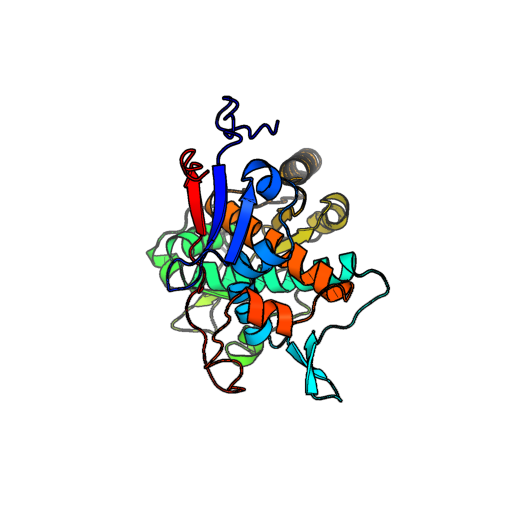62 121 THR A N 1
ATOM 939 C CA . THR A 1 121 ? 4.540 4.464 -20.417 1.00 81.62 121 THR A CA 1
ATOM 940 C C . THR A 1 121 ? 3.335 3.532 -20.545 1.00 81.62 121 THR A C 1
ATOM 942 O O . THR A 1 121 ? 3.145 2.633 -19.722 1.00 81.62 121 THR A O 1
ATOM 945 N N . ARG A 1 122 ? 2.533 3.726 -21.601 1.00 82.62 122 ARG A N 1
ATOM 946 C CA . ARG A 1 122 ? 1.377 2.870 -21.894 1.00 82.62 122 ARG A CA 1
ATOM 947 C C . ARG A 1 122 ? 1.818 1.409 -21.979 1.00 82.62 122 ARG A C 1
ATOM 949 O O . ARG A 1 122 ? 2.649 1.054 -22.811 1.00 82.62 122 ARG A O 1
ATOM 956 N N . THR A 1 123 ? 1.232 0.575 -21.129 1.00 86.44 123 THR A N 1
ATOM 957 C CA . THR A 1 123 ? 1.383 -0.880 -21.183 1.00 86.44 123 THR A CA 1
ATOM 958 C C . THR A 1 123 ? 0.130 -1.474 -21.812 1.00 86.44 123 THR A C 1
ATOM 960 O O . THR A 1 123 ? -0.980 -1.058 -21.489 1.00 86.44 123 THR A O 1
ATOM 963 N N . SER A 1 124 ? 0.293 -2.408 -22.750 1.00 90.00 124 SER A N 1
ATOM 964 C CA . SER A 1 124 ? -0.841 -3.111 -23.354 1.00 90.00 124 SER A CA 1
ATOM 965 C C . SER A 1 124 ? -1.424 -4.132 -22.378 1.00 90.00 124 SER A C 1
ATOM 967 O O . SER A 1 124 ? -0.686 -4.728 -21.590 1.00 90.00 124 SER A O 1
ATOM 969 N N . SER A 1 125 ? -2.732 -4.384 -22.469 1.00 90.88 125 SER A N 1
ATOM 970 C CA . SER A 1 125 ? -3.394 -5.406 -21.648 1.00 90.88 125 SER A CA 1
ATOM 971 C C . SER A 1 125 ? -2.762 -6.785 -21.846 1.00 90.88 125 SER A C 1
ATOM 973 O O . SER A 1 125 ? -2.472 -7.459 -20.871 1.00 90.88 125 SER A O 1
ATOM 975 N N . ALA A 1 126 ? -2.386 -7.141 -23.082 1.00 90.00 126 ALA A N 1
ATOM 976 C CA . ALA A 1 126 ? -1.700 -8.403 -23.378 1.00 90.00 126 ALA A CA 1
ATOM 977 C C . ALA A 1 126 ? -0.380 -8.596 -22.605 1.00 90.00 126 ALA A C 1
ATOM 979 O O . ALA A 1 126 ? 0.001 -9.728 -22.321 1.00 90.00 126 ALA A O 1
ATOM 980 N N . ILE A 1 127 ? 0.329 -7.510 -22.270 1.00 90.19 127 ILE A N 1
ATOM 981 C CA . ILE A 1 127 ? 1.504 -7.597 -21.398 1.00 90.19 127 ILE A CA 1
ATOM 982 C C . ILE A 1 127 ? 1.066 -7.616 -19.937 1.00 90.19 127 ILE A C 1
ATOM 984 O O . ILE A 1 127 ? 1.498 -8.495 -19.204 1.00 90.19 127 ILE A O 1
ATOM 988 N N . ALA A 1 128 ? 0.223 -6.673 -19.508 1.00 92.69 128 ALA A N 1
ATOM 989 C CA . ALA A 1 128 ? -0.182 -6.556 -18.107 1.00 92.69 128 ALA A CA 1
ATOM 990 C C . ALA A 1 128 ? -0.859 -7.823 -17.569 1.00 92.69 128 ALA A C 1
ATOM 992 O O . ALA A 1 128 ? -0.548 -8.263 -16.468 1.00 92.69 128 ALA A O 1
ATOM 993 N N . ASP A 1 129 ? -1.709 -8.460 -18.371 1.00 94.00 129 ASP A N 1
ATOM 994 C CA . ASP A 1 129 ? -2.457 -9.655 -17.987 1.00 94.00 129 ASP A CA 1
ATOM 995 C C . ASP A 1 129 ? -1.564 -10.877 -17.745 1.00 94.00 129 ASP A C 1
ATOM 997 O O . ASP A 1 129 ? -2.010 -11.819 -17.087 1.00 94.00 129 ASP A O 1
ATOM 1001 N N . ARG A 1 130 ? -0.308 -10.863 -18.213 1.00 95.44 130 ARG A N 1
ATOM 1002 C CA . ARG A 1 130 ? 0.675 -11.922 -17.943 1.00 95.44 130 ARG A CA 1
ATOM 1003 C C . ARG A 1 130 ? 1.318 -11.822 -16.568 1.00 95.44 130 ARG A C 1
ATOM 1005 O O . ARG A 1 130 ? 1.864 -12.817 -16.113 1.00 95.44 130 ARG A O 1
ATOM 1012 N N . TYR A 1 131 ? 1.262 -10.660 -15.921 1.00 96.62 131 TYR A N 1
ATOM 1013 C CA . TYR A 1 131 ? 1.968 -10.422 -14.668 1.00 96.62 131 TYR A CA 1
ATOM 1014 C C . TYR A 1 131 ? 1.011 -10.223 -13.492 1.00 96.62 131 TYR A C 1
ATOM 1016 O O . TYR A 1 131 ? -0.075 -9.657 -13.647 1.00 96.62 131 TYR A O 1
ATOM 1024 N N . ILE A 1 132 ? 1.444 -10.658 -12.312 1.00 96.50 132 ILE A N 1
ATOM 1025 C CA . ILE A 1 132 ? 0.850 -10.308 -11.013 1.00 96.50 132 ILE A CA 1
ATOM 1026 C C . ILE A 1 132 ? 1.816 -9.433 -10.227 1.00 96.50 132 ILE A C 1
ATOM 1028 O O . ILE A 1 132 ? 3.032 -9.578 -10.362 1.00 96.50 132 ILE A O 1
ATOM 1032 N N . ALA A 1 133 ? 1.271 -8.532 -9.417 1.00 97.19 133 ALA A N 1
ATOM 1033 C CA . ALA A 1 133 ? 2.059 -7.734 -8.492 1.00 97.19 133 ALA A CA 1
ATOM 1034 C C . ALA A 1 133 ? 2.341 -8.541 -7.218 1.00 97.19 133 ALA A C 1
ATOM 1036 O O . ALA A 1 133 ? 1.462 -9.256 -6.733 1.00 97.19 133 ALA A O 1
ATOM 1037 N N . ILE A 1 134 ? 3.542 -8.389 -6.661 1.00 97.00 134 ILE A N 1
ATOM 1038 C CA . ILE A 1 134 ? 3.928 -8.925 -5.349 1.00 97.00 134 ILE A CA 1
ATOM 1039 C C . ILE A 1 134 ? 4.747 -7.882 -4.580 1.00 97.00 134 ILE A C 1
ATOM 1041 O O . ILE A 1 134 ? 5.474 -7.093 -5.191 1.00 97.00 134 ILE A O 1
ATOM 1045 N N . ALA A 1 135 ? 4.636 -7.882 -3.250 1.00 96.81 135 ALA A N 1
ATOM 1046 C CA . ALA A 1 135 ? 5.382 -6.978 -2.376 1.00 96.81 135 ALA A CA 1
ATOM 1047 C C . ALA A 1 135 ? 6.617 -7.688 -1.808 1.00 96.81 135 ALA A C 1
ATOM 1049 O O . ALA A 1 135 ? 6.495 -8.744 -1.193 1.00 96.81 135 ALA A O 1
ATOM 1050 N N . THR A 1 136 ? 7.813 -7.143 -2.001 1.00 95.56 136 THR A N 1
ATOM 1051 C CA . THR A 1 136 ? 9.087 -7.818 -1.680 1.00 95.56 136 THR A CA 1
ATOM 1052 C C . THR A 1 136 ? 9.286 -8.035 -0.177 1.00 95.56 136 THR A C 1
ATOM 1054 O O . THR A 1 136 ? 9.952 -8.994 0.213 1.00 95.56 136 THR A O 1
ATOM 1057 N N . GLY A 1 137 ? 8.678 -7.195 0.666 1.00 92.75 137 GLY A N 1
ATOM 1058 C CA . GLY A 1 137 ? 8.687 -7.317 2.127 1.00 92.75 137 GLY A CA 1
ATOM 1059 C C . GLY A 1 137 ? 7.485 -8.053 2.734 1.00 92.75 137 GLY A C 1
ATOM 1060 O O . GLY A 1 137 ? 7.422 -8.178 3.956 1.00 92.75 137 GLY A O 1
ATOM 1061 N N . SER A 1 138 ? 6.538 -8.533 1.919 1.00 93.12 138 SER A N 1
ATOM 1062 C CA . SER A 1 138 ? 5.287 -9.148 2.391 1.00 93.12 138 SER A CA 1
ATOM 1063 C C . SER A 1 138 ? 5.464 -10.606 2.825 1.00 93.12 138 SER A C 1
ATOM 1065 O O . SER A 1 138 ? 6.203 -11.391 2.221 1.00 93.12 138 SER A O 1
ATOM 1067 N N . GLN A 1 139 ? 4.703 -10.999 3.844 1.00 90.12 139 GLN A N 1
ATOM 1068 C CA . GLN A 1 139 ? 4.603 -12.379 4.303 1.00 90.12 139 GLN A CA 1
ATOM 1069 C C . GLN A 1 139 ? 3.949 -13.287 3.250 1.00 90.12 139 GLN A C 1
ATOM 1071 O O . GLN A 1 139 ? 4.308 -14.461 3.153 1.00 90.12 139 GLN A O 1
ATOM 1076 N N . GLN A 1 140 ? 3.028 -12.762 2.439 1.00 89.81 140 GLN A N 1
ATOM 1077 C CA . GLN A 1 140 ? 2.435 -13.501 1.320 1.00 89.81 140 GLN A CA 1
ATOM 1078 C C . GLN A 1 140 ? 3.483 -13.827 0.253 1.00 89.81 140 GLN A C 1
ATOM 1080 O O . GLN A 1 140 ? 3.509 -14.940 -0.271 1.00 89.81 140 GLN A O 1
ATOM 1085 N N . THR A 1 141 ? 4.403 -12.899 -0.016 1.00 93.06 141 THR A N 1
ATOM 1086 C CA . THR A 1 141 ? 5.543 -13.151 -0.906 1.00 93.06 141 THR A CA 1
ATOM 1087 C C . THR A 1 141 ? 6.486 -14.193 -0.323 1.00 93.06 141 THR A C 1
ATOM 1089 O O . THR A 1 141 ? 6.895 -15.091 -1.046 1.00 93.06 141 THR A O 1
ATOM 1092 N N . PHE A 1 142 ? 6.786 -14.153 0.979 1.00 92.38 142 PHE A N 1
ATOM 1093 C CA . PHE A 1 142 ? 7.592 -15.201 1.619 1.00 92.38 142 PHE A CA 1
ATOM 1094 C C . PHE A 1 142 ? 6.995 -16.604 1.432 1.00 92.38 142 PHE A C 1
ATOM 1096 O O . PHE A 1 142 ? 7.731 -17.551 1.164 1.00 92.38 142 PHE A O 1
ATOM 1103 N N . LEU A 1 143 ? 5.671 -16.735 1.564 1.00 88.31 143 LEU A N 1
ATOM 1104 C CA . LEU A 1 143 ? 4.980 -18.022 1.469 1.00 88.31 143 LEU A CA 1
ATOM 1105 C C . LEU A 1 143 ? 4.857 -18.529 0.025 1.00 88.31 143 LEU A C 1
ATOM 1107 O O . LEU A 1 143 ? 5.046 -19.718 -0.211 1.00 88.31 143 LEU A O 1
ATOM 1111 N N . ASN A 1 144 ? 4.554 -17.641 -0.927 1.00 89.12 144 ASN A N 1
ATOM 1112 C CA . ASN A 1 144 ? 4.172 -18.031 -2.291 1.00 89.12 144 ASN A CA 1
ATOM 1113 C C . ASN A 1 144 ? 5.274 -17.789 -3.342 1.00 89.12 144 ASN A C 1
ATOM 1115 O O . ASN A 1 144 ? 5.278 -18.428 -4.389 1.00 89.12 144 ASN A O 1
ATOM 1119 N N . PHE A 1 145 ? 6.210 -16.874 -3.073 1.00 92.38 145 PHE A N 1
ATOM 1120 C CA . PHE A 1 145 ? 7.260 -16.413 -3.994 1.00 92.38 145 PHE A CA 1
ATOM 1121 C C . PHE A 1 145 ? 8.581 -16.171 -3.240 1.00 92.38 145 PHE A C 1
ATOM 1123 O O . PHE A 1 145 ? 9.208 -15.116 -3.367 1.00 92.38 145 PHE A O 1
ATOM 1130 N N . GLY A 1 146 ? 8.985 -17.129 -2.397 1.00 91.31 146 GLY A N 1
ATOM 1131 C CA . GLY A 1 146 ? 10.053 -16.949 -1.404 1.00 91.31 146 GLY A CA 1
ATOM 1132 C C . GLY A 1 146 ? 11.409 -16.502 -1.969 1.00 91.31 146 GLY A C 1
ATOM 1133 O O . GLY A 1 146 ? 12.146 -15.797 -1.287 1.00 91.31 146 GLY A O 1
ATOM 1134 N N . HIS A 1 147 ? 11.726 -16.822 -3.227 1.00 92.19 147 HIS A N 1
ATOM 1135 C CA . HIS A 1 147 ? 12.939 -16.360 -3.920 1.00 92.19 147 HIS A CA 1
ATOM 1136 C C . HIS A 1 147 ? 12.952 -14.854 -4.220 1.00 92.19 147 HIS A C 1
ATOM 1138 O O . HIS A 1 147 ? 14.017 -14.287 -4.462 1.00 92.19 147 HIS A O 1
ATOM 1144 N N . TYR A 1 148 ? 11.793 -14.194 -4.181 1.00 94.50 148 TYR A N 1
ATOM 1145 C CA . TYR A 1 148 ? 11.661 -12.741 -4.296 1.00 94.50 148 TYR A CA 1
ATOM 1146 C C . TYR A 1 148 ? 11.397 -12.037 -2.968 1.00 94.50 148 TYR A C 1
ATOM 1148 O O . TYR A 1 148 ? 11.375 -10.804 -2.937 1.00 94.50 148 TYR A O 1
ATOM 1156 N N . TYR A 1 149 ? 11.225 -12.785 -1.875 1.00 95.19 149 TYR A N 1
ATOM 1157 C CA . TYR A 1 149 ? 11.118 -12.192 -0.552 1.00 95.19 149 TYR A CA 1
ATOM 1158 C C . TYR A 1 149 ? 12.456 -11.575 -0.154 1.00 95.19 149 TYR A C 1
ATOM 1160 O O . TYR A 1 149 ? 13.453 -12.262 0.077 1.00 95.19 149 TYR A O 1
ATOM 1168 N N . ASN A 1 150 ? 12.473 -10.251 -0.081 1.00 93.56 150 ASN A N 1
ATOM 1169 C CA . ASN A 1 150 ? 13.633 -9.482 0.309 1.00 93.56 150 ASN A CA 1
ATOM 1170 C C . ASN A 1 150 ? 13.186 -8.213 1.048 1.00 93.56 150 ASN A C 1
ATOM 1172 O O . ASN A 1 150 ? 13.137 -7.140 0.447 1.00 93.56 150 ASN A O 1
ATOM 1176 N N . PRO A 1 151 ? 12.925 -8.297 2.364 1.00 87.81 151 PRO A N 1
ATOM 1177 C CA . PRO A 1 151 ? 12.575 -7.130 3.176 1.00 87.81 151 PRO A CA 1
ATOM 1178 C C . PRO A 1 151 ? 13.735 -6.124 3.306 1.00 87.81 151 PRO A C 1
ATOM 1180 O O . PRO A 1 151 ? 13.565 -5.041 3.860 1.00 87.81 151 PRO A O 1
ATOM 1183 N N . CYS A 1 152 ? 14.931 -6.478 2.824 1.00 88.69 152 CYS A N 1
ATOM 1184 C CA . CYS A 1 152 ? 16.089 -5.598 2.743 1.00 88.69 152 CYS A CA 1
ATOM 1185 C C . CYS A 1 152 ? 16.246 -4.941 1.358 1.00 88.69 152 CYS A C 1
ATOM 1187 O O . CYS A 1 152 ? 17.178 -4.150 1.181 1.00 88.69 152 CYS A O 1
ATOM 1189 N N . ASP A 1 153 ? 15.371 -5.226 0.380 1.00 87.88 153 ASP A N 1
ATOM 1190 C CA . ASP A 1 153 ? 15.335 -4.490 -0.887 1.00 87.88 153 ASP A CA 1
ATOM 1191 C C . ASP A 1 153 ? 14.826 -3.073 -0.616 1.00 87.88 153 ASP A C 1
ATOM 1193 O O . ASP A 1 153 ? 13.636 -2.801 -0.533 1.00 87.88 153 ASP A O 1
ATOM 1197 N N . THR A 1 154 ? 15.763 -2.144 -0.460 1.00 87.62 154 THR A N 1
ATOM 1198 C CA . THR A 1 154 ? 15.425 -0.739 -0.220 1.00 87.62 154 THR A CA 1
ATOM 1199 C C . THR A 1 154 ? 14.991 0.000 -1.482 1.00 87.62 154 THR A C 1
ATOM 1201 O O . THR A 1 154 ? 14.723 1.188 -1.389 1.00 87.62 154 THR A O 1
ATOM 1204 N N . GLN A 1 155 ? 15.001 -0.621 -2.663 1.00 92.56 155 GLN A N 1
ATOM 1205 C CA . GLN A 1 155 ? 14.748 0.058 -3.939 1.00 92.56 155 GLN A CA 1
ATOM 1206 C C . GLN A 1 155 ? 13.382 -0.261 -4.539 1.00 92.56 155 GLN A C 1
ATOM 1208 O O . GLN A 1 155 ? 12.882 0.527 -5.348 1.00 92.56 155 GLN A O 1
ATOM 1213 N N . ARG A 1 156 ? 12.836 -1.438 -4.230 1.00 94.06 156 ARG A N 1
ATOM 1214 C CA . ARG A 1 156 ? 11.576 -1.926 -4.778 1.00 94.06 156 ARG A CA 1
ATOM 1215 C C . ARG A 1 156 ? 10.784 -2.582 -3.673 1.00 94.06 156 ARG A C 1
ATOM 1217 O O . ARG A 1 156 ? 11.140 -3.665 -3.212 1.00 94.06 156 ARG A O 1
ATOM 1224 N N . ASP A 1 157 ? 9.666 -1.962 -3.357 1.00 96.94 157 ASP A N 1
ATOM 1225 C CA . ASP A 1 157 ? 8.692 -2.542 -2.449 1.00 96.94 157 ASP A CA 1
ATOM 1226 C C . ASP A 1 157 ? 7.715 -3.433 -3.234 1.00 96.94 157 ASP A C 1
ATOM 1228 O O . ASP A 1 157 ? 7.267 -4.450 -2.724 1.00 96.94 157 ASP A O 1
ATOM 1232 N N . ILE A 1 158 ? 7.428 -3.110 -4.506 1.00 97.75 158 ILE A N 1
ATOM 1233 C CA . ILE A 1 158 ? 6.526 -3.891 -5.373 1.00 97.75 158 ILE A CA 1
ATOM 1234 C C . ILE A 1 158 ? 7.207 -4.244 -6.694 1.00 97.75 158 ILE A C 1
ATOM 1236 O O . ILE A 1 158 ? 7.800 -3.381 -7.350 1.00 97.75 158 ILE A O 1
ATOM 1240 N N . ILE A 1 159 ? 7.069 -5.504 -7.110 1.00 97.31 159 ILE A N 1
ATOM 1241 C CA . ILE A 1 159 ? 7.531 -6.029 -8.401 1.00 97.31 159 ILE A CA 1
ATOM 1242 C C . ILE A 1 159 ? 6.422 -6.823 -9.102 1.00 97.31 159 ILE A C 1
ATOM 1244 O O . ILE A 1 159 ? 5.390 -7.128 -8.509 1.00 97.31 159 ILE A O 1
ATOM 1248 N N . TRP A 1 160 ? 6.648 -7.157 -10.373 1.00 97.50 160 TRP A N 1
ATOM 1249 C CA . TRP A 1 160 ? 5.711 -7.924 -11.195 1.00 97.50 160 TRP A CA 1
ATOM 1250 C C . TRP A 1 160 ? 6.349 -9.211 -11.690 1.00 97.50 160 TRP A C 1
ATOM 1252 O O . TRP A 1 160 ? 7.410 -9.154 -12.315 1.00 97.50 160 TRP A O 1
ATOM 1262 N N . VAL A 1 161 ? 5.679 -10.338 -11.461 1.00 96.38 161 VAL A N 1
ATOM 1263 C CA . VAL A 1 161 ? 6.155 -11.689 -11.804 1.00 96.38 161 VAL A CA 1
ATOM 1264 C C . VAL A 1 161 ? 5.223 -12.354 -12.813 1.00 96.38 161 VAL A C 1
ATOM 1266 O O . VAL A 1 161 ? 4.020 -12.079 -12.797 1.00 96.38 161 VAL A O 1
ATOM 1269 N N . ASP A 1 162 ? 5.769 -13.135 -13.750 1.00 95.25 162 ASP A N 1
ATOM 1270 C CA . ASP A 1 162 ? 4.959 -13.807 -14.777 1.00 95.25 162 ASP A CA 1
ATOM 1271 C C . ASP A 1 162 ? 4.106 -14.904 -14.116 1.00 95.25 162 ASP A C 1
ATOM 1273 O O . ASP A 1 162 ? 4.571 -15.672 -13.276 1.00 95.25 162 ASP A O 1
ATOM 1277 N N . LYS A 1 163 ? 2.819 -14.949 -14.470 1.00 93.38 163 LYS A N 1
ATOM 1278 C CA . LYS A 1 163 ? 1.838 -15.894 -13.916 1.00 93.38 163 LYS A CA 1
ATOM 1279 C C . LYS A 1 163 ? 2.144 -17.346 -14.264 1.00 93.38 163 LYS A C 1
ATOM 1281 O O . LYS A 1 163 ? 1.797 -18.234 -13.494 1.00 93.38 163 LYS A O 1
ATOM 1286 N N . ASN A 1 164 ? 2.714 -17.577 -15.444 1.00 92.25 164 ASN A N 1
ATOM 1287 C CA . ASN A 1 164 ? 2.992 -18.913 -15.963 1.00 92.25 164 ASN A CA 1
ATOM 1288 C C . ASN A 1 164 ? 4.406 -19.374 -15.609 1.00 92.25 164 ASN A C 1
ATOM 1290 O O . ASN A 1 164 ? 4.661 -20.574 -15.588 1.00 92.25 164 ASN A O 1
ATOM 1294 N N . ASP A 1 165 ? 5.308 -18.428 -15.349 1.00 93.06 165 ASP A N 1
ATOM 1295 C CA . ASP A 1 165 ? 6.676 -18.695 -14.921 1.00 93.06 165 ASP A CA 1
ATOM 1296 C C . ASP A 1 165 ? 7.096 -17.703 -13.818 1.00 93.06 165 ASP A C 1
ATOM 1298 O O . ASP A 1 165 ? 7.639 -16.630 -14.106 1.00 93.06 165 ASP A O 1
ATOM 1302 N N . PRO A 1 166 ? 6.843 -18.046 -12.541 1.00 88.88 166 PRO A N 1
ATOM 1303 C CA . PRO A 1 166 ? 7.171 -17.194 -11.403 1.00 88.88 166 PRO A CA 1
ATOM 1304 C C . PRO A 1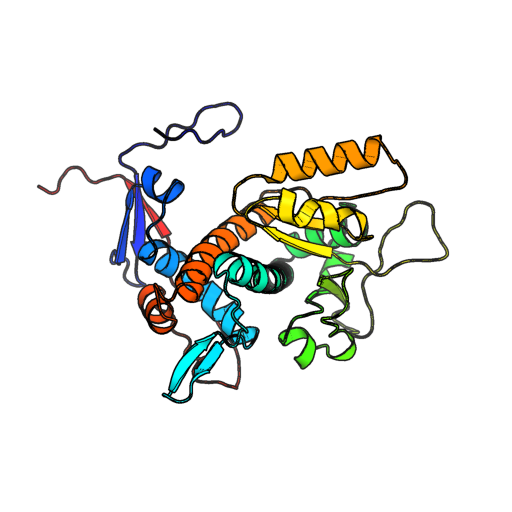 166 ? 8.671 -16.951 -11.186 1.00 88.88 166 PRO A C 1
ATOM 1306 O O . PRO A 1 166 ? 9.020 -16.236 -10.250 1.00 88.88 166 PRO A O 1
ATOM 1309 N N . GLU A 1 167 ? 9.574 -17.525 -11.989 1.00 89.50 167 GLU A N 1
ATOM 1310 C CA . GLU A 1 167 ? 10.999 -17.164 -11.976 1.00 89.50 167 GLU A CA 1
ATOM 1311 C C . GLU A 1 167 ? 11.303 -15.921 -12.830 1.00 89.50 167 GLU A C 1
ATOM 1313 O O . GLU A 1 167 ? 12.384 -15.325 -12.711 1.00 89.50 167 GLU A O 1
ATOM 1318 N N . LEU A 1 168 ? 10.341 -15.469 -13.641 1.00 92.12 168 LEU A N 1
ATOM 1319 C CA . LEU A 1 168 ? 10.477 -14.308 -14.512 1.00 92.12 168 LEU A CA 1
ATOM 1320 C C . LEU A 1 168 ? 9.825 -13.054 -13.921 1.00 92.12 168 LEU A C 1
ATOM 1322 O O . LEU A 1 168 ? 8.691 -13.065 -13.443 1.00 92.12 168 LEU A O 1
ATOM 1326 N N . GLN A 1 169 ? 10.525 -11.924 -14.051 1.00 94.12 169 GLN A N 1
ATOM 1327 C CA . GLN A 1 169 ? 10.019 -10.594 -13.702 1.00 94.12 169 GLN A CA 1
ATOM 1328 C C . GLN A 1 169 ? 9.742 -9.749 -14.942 1.00 94.12 169 GLN A C 1
ATOM 1330 O O . GLN A 1 169 ? 10.429 -9.840 -15.963 1.00 94.12 169 GLN A O 1
ATOM 1335 N N . ALA A 1 170 ? 8.778 -8.837 -14.820 1.00 92.38 170 ALA A N 1
ATOM 1336 C CA . ALA A 1 170 ? 8.586 -7.799 -15.815 1.00 92.38 170 ALA A CA 1
ATOM 1337 C C . ALA A 1 170 ? 9.826 -6.903 -15.901 1.00 92.38 170 ALA A C 1
ATOM 1339 O O . ALA A 1 170 ? 10.424 -6.507 -14.902 1.00 92.38 170 ALA A O 1
ATOM 1340 N N . ASN A 1 171 ? 10.160 -6.514 -17.125 1.00 91.00 171 ASN A N 1
ATOM 1341 C CA . ASN A 1 171 ? 11.294 -5.656 -17.428 1.00 91.00 171 ASN A CA 1
ATOM 1342 C C . ASN A 1 171 ? 10.874 -4.192 -17.596 1.00 91.00 171 ASN A C 1
ATOM 1344 O O . ASN A 1 171 ? 9.829 -3.887 -18.190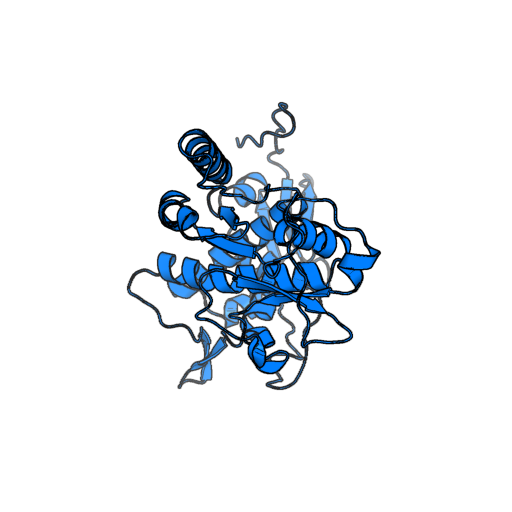 1.00 91.00 171 ASN A O 1
ATOM 1348 N N . SER A 1 172 ? 11.722 -3.281 -17.120 1.00 88.06 172 SER A N 1
ATOM 1349 C CA . SER A 1 172 ? 11.577 -1.849 -17.381 1.00 88.06 172 SER A CA 1
ATOM 1350 C C . SER A 1 172 ? 11.751 -1.512 -18.863 1.00 88.06 172 SER A C 1
ATOM 1352 O O . SER A 1 172 ? 12.348 -2.255 -19.639 1.00 88.06 172 SER A O 1
ATOM 1354 N N . ILE A 1 173 ? 11.219 -0.364 -19.264 1.00 83.25 173 ILE A N 1
ATOM 1355 C CA . ILE A 1 173 ? 11.384 0.207 -20.594 1.00 83.25 173 ILE A CA 1
ATOM 1356 C C . ILE A 1 173 ? 12.248 1.453 -20.437 1.00 83.25 173 ILE A C 1
ATOM 1358 O O . ILE A 1 173 ? 11.817 2.457 -19.869 1.00 83.25 173 ILE A O 1
ATOM 1362 N N . VAL A 1 174 ? 13.467 1.398 -20.971 1.00 73.69 174 VAL A N 1
ATOM 1363 C CA . VAL A 1 174 ? 14.356 2.558 -21.062 1.00 73.69 174 VAL A CA 1
ATOM 1364 C C . VAL A 1 174 ? 14.528 2.904 -22.535 1.00 73.69 174 VAL A C 1
ATOM 1366 O O . VAL A 1 174 ? 15.133 2.149 -23.294 1.00 73.69 174 VAL A O 1
ATOM 1369 N N . LYS A 1 175 ? 13.974 4.046 -22.958 1.00 66.38 175 LYS A N 1
ATOM 1370 C CA . LYS A 1 175 ? 14.093 4.509 -24.348 1.00 66.38 175 LYS A CA 1
ATOM 1371 C C . LYS A 1 175 ? 15.573 4.633 -24.737 1.00 66.38 175 LYS A C 1
ATOM 1373 O O . LYS A 1 175 ? 16.356 5.219 -23.996 1.00 66.38 175 LYS A O 1
ATOM 1378 N N . GLY A 1 176 ? 15.939 4.082 -25.895 1.00 63.38 176 GLY A N 1
ATOM 1379 C CA . GLY A 1 176 ? 17.295 4.168 -26.451 1.00 63.38 176 GLY A CA 1
ATOM 1380 C C . GLY A 1 176 ? 18.330 3.211 -25.846 1.00 63.38 176 GLY A C 1
ATOM 1381 O O . GLY A 1 176 ? 19.493 3.282 -26.233 1.00 63.38 176 GLY A O 1
ATOM 1382 N N . ARG A 1 177 ? 17.948 2.310 -24.926 1.00 64.00 177 ARG A N 1
ATOM 1383 C CA . ARG A 1 177 ? 18.828 1.238 -24.428 1.00 64.00 177 ARG A CA 1
ATOM 1384 C C . ARG A 1 177 ? 18.320 -0.123 -24.899 1.00 64.00 177 ARG A C 1
ATOM 1386 O O . ARG A 1 177 ? 17.208 -0.512 -24.561 1.00 64.00 177 ARG A O 1
ATOM 1393 N N . PHE A 1 178 ? 19.149 -0.837 -25.663 1.00 57.81 178 PHE A N 1
ATOM 1394 C CA . PHE A 1 178 ? 18.775 -2.100 -26.318 1.00 57.81 178 PHE A CA 1
ATOM 1395 C C . PHE A 1 178 ? 19.432 -3.346 -25.705 1.00 57.81 178 PHE A C 1
ATOM 1397 O O . PHE A 1 178 ? 19.008 -4.457 -25.995 1.00 57.81 178 PHE A O 1
ATOM 1404 N N . THR A 1 179 ? 20.460 -3.179 -24.869 1.00 61.69 179 THR A N 1
ATOM 1405 C CA . THR A 1 179 ? 21.355 -4.277 -24.451 1.00 61.69 179 THR A CA 1
ATOM 1406 C C . THR A 1 179 ? 21.365 -4.544 -22.946 1.00 61.69 179 THR A C 1
ATOM 1408 O O . THR A 1 179 ? 21.946 -5.526 -22.496 1.00 61.69 179 THR A O 1
ATOM 1411 N N . SER A 1 180 ? 20.744 -3.685 -22.135 1.00 60.84 180 SER A N 1
ATOM 1412 C CA . SER A 1 180 ? 20.673 -3.861 -20.681 1.00 60.84 180 SER A CA 1
ATOM 1413 C C . SER A 1 180 ? 19.360 -3.309 -20.158 1.00 60.84 180 SER A C 1
ATOM 1415 O O . SER A 1 180 ? 19.028 -2.145 -20.401 1.00 60.84 180 SER A O 1
ATOM 1417 N N . ILE A 1 181 ? 18.617 -4.146 -19.439 1.00 75.44 181 ILE A N 1
ATOM 1418 C CA . ILE A 1 181 ? 17.288 -3.822 -18.933 1.00 75.44 181 ILE A CA 1
ATOM 1419 C C . ILE A 1 181 ? 17.273 -4.090 -17.429 1.00 75.44 181 ILE A C 1
ATOM 1421 O O . ILE A 1 181 ? 17.728 -5.139 -16.983 1.00 75.44 181 ILE A O 1
ATOM 1425 N N . LYS A 1 182 ? 16.782 -3.127 -16.642 1.00 86.75 182 LYS A N 1
ATOM 1426 C CA . LYS A 1 182 ? 16.518 -3.347 -15.213 1.00 86.75 182 LYS A CA 1
ATOM 1427 C C . LYS A 1 182 ? 15.127 -3.973 -15.035 1.00 86.75 182 LYS A C 1
ATOM 1429 O O . LYS A 1 182 ? 14.239 -3.638 -15.831 1.00 86.75 182 LYS A O 1
ATOM 1434 N N . PRO A 1 183 ? 14.895 -4.797 -14.002 1.00 92.00 183 PRO A N 1
ATOM 1435 C CA . PRO A 1 183 ? 13.549 -5.231 -13.642 1.00 92.00 183 PRO A CA 1
ATOM 1436 C C . PRO A 1 183 ? 12.619 -4.034 -13.411 1.00 92.00 183 PRO A C 1
ATOM 1438 O O . PRO A 1 183 ? 13.071 -2.934 -13.088 1.00 92.00 183 PRO A O 1
ATOM 1441 N N . ALA A 1 184 ? 11.322 -4.223 -13.610 1.00 93.94 184 ALA A N 1
ATOM 1442 C CA . ALA A 1 184 ? 10.306 -3.243 -13.254 1.00 93.94 184 ALA A CA 1
ATOM 1443 C C . ALA A 1 184 ? 10.056 -3.268 -11.740 1.00 93.94 184 ALA A C 1
ATOM 1445 O O . ALA A 1 184 ? 10.178 -4.310 -11.098 1.00 93.94 184 ALA A O 1
ATOM 1446 N N . GLY A 1 185 ? 9.691 -2.124 -11.171 1.00 95.81 185 GLY A N 1
ATOM 1447 C CA . GLY A 1 185 ? 9.309 -2.057 -9.765 1.00 95.81 185 GLY A CA 1
ATOM 1448 C C . GLY A 1 185 ? 8.851 -0.672 -9.339 1.00 95.81 185 GLY A C 1
ATOM 1449 O O . GLY A 1 185 ? 9.052 0.305 -10.067 1.00 95.81 185 GLY A O 1
ATOM 1450 N N . LEU A 1 186 ? 8.239 -0.607 -8.161 1.00 96.56 186 LEU A N 1
ATOM 1451 C CA . LEU A 1 186 ? 7.807 0.624 -7.505 1.00 96.56 186 LEU A CA 1
ATOM 1452 C C . LEU A 1 186 ? 8.379 0.699 -6.091 1.00 96.56 186 LEU A C 1
ATOM 1454 O O . LEU A 1 186 ? 8.488 -0.318 -5.406 1.00 96.56 186 LEU A O 1
ATOM 1458 N N . GLN A 1 187 ? 8.677 1.918 -5.655 1.00 96.31 187 GLN A N 1
ATOM 1459 C CA . GLN A 1 187 ? 8.911 2.244 -4.255 1.00 96.31 187 GLN A CA 1
ATOM 1460 C C . GLN A 1 187 ? 7.652 2.888 -3.673 1.00 96.31 187 GLN A C 1
ATOM 1462 O O . GLN A 1 187 ? 7.088 3.803 -4.272 1.00 96.31 187 GLN A O 1
ATOM 1467 N N . ILE A 1 188 ? 7.249 2.464 -2.484 1.00 95.62 188 ILE A N 1
ATOM 1468 C CA . ILE A 1 188 ? 6.130 3.003 -1.723 1.00 95.62 188 ILE A CA 1
ATOM 1469 C C . ILE A 1 188 ? 6.654 3.852 -0.561 1.00 95.62 188 ILE A C 1
ATOM 1471 O O . ILE A 1 188 ? 7.644 3.544 0.117 1.00 95.62 188 ILE A O 1
ATOM 1475 N N . LYS A 1 189 ? 5.999 4.990 -0.341 1.00 94.75 189 LYS A N 1
ATOM 1476 C CA . LYS A 1 189 ? 6.221 5.869 0.805 1.00 94.75 189 LYS A CA 1
ATOM 1477 C C . LYS A 1 189 ? 4.886 6.336 1.346 1.00 94.75 189 LYS A C 1
ATOM 1479 O O . LYS A 1 189 ? 4.023 6.753 0.586 1.00 94.75 189 LYS A O 1
ATOM 1484 N N . THR A 1 190 ? 4.775 6.350 2.665 1.00 93.56 190 THR A N 1
ATOM 1485 C CA . THR A 1 190 ? 3.592 6.831 3.377 1.00 93.56 190 THR A CA 1
ATOM 1486 C C . THR A 1 190 ? 4.054 7.788 4.468 1.00 93.56 190 THR A C 1
ATOM 1488 O O . THR A 1 190 ? 5.036 7.501 5.155 1.00 93.56 190 THR A O 1
ATOM 1491 N N . SER A 1 191 ? 3.408 8.947 4.605 1.00 92.50 191 SER A N 1
ATOM 1492 C CA . SER A 1 191 ? 3.727 9.912 5.667 1.00 92.50 191 SER A CA 1
ATOM 1493 C C . SER A 1 191 ? 2.588 10.904 5.899 1.00 92.50 191 SER A C 1
ATOM 1495 O O . SER A 1 191 ? 1.817 11.202 4.992 1.00 92.50 191 SER A O 1
ATOM 1497 N N . HIS A 1 192 ? 2.537 11.470 7.106 1.00 88.00 192 HIS A N 1
ATOM 1498 C CA . HIS A 1 192 ? 1.748 12.671 7.426 1.00 88.00 192 HIS A CA 1
ATOM 1499 C C . HIS A 1 192 ? 2.403 13.976 6.986 1.00 88.00 192 HIS A C 1
ATOM 1501 O O . HIS A 1 192 ? 1.778 15.030 7.032 1.00 88.00 192 HIS A O 1
ATOM 1507 N N . ASN A 1 193 ? 3.687 13.920 6.657 1.00 90.31 193 ASN A N 1
ATOM 1508 C CA . ASN A 1 193 ? 4.445 15.076 6.224 1.00 90.31 193 ASN A CA 1
ATOM 1509 C C . ASN A 1 193 ? 5.499 14.632 5.214 1.00 90.31 193 ASN A C 1
ATOM 1511 O O . ASN A 1 193 ? 6.395 13.844 5.550 1.00 90.31 193 ASN A O 1
ATOM 1515 N N . PHE A 1 194 ? 5.429 15.153 3.996 1.00 91.94 194 PHE A N 1
ATOM 1516 C CA . PHE A 1 194 ? 6.330 14.804 2.911 1.00 91.94 194 PHE A CA 1
ATOM 1517 C C . PHE A 1 194 ? 7.781 15.104 3.294 1.00 91.94 194 PHE A C 1
ATOM 1519 O O . PHE A 1 194 ? 8.677 14.349 2.923 1.00 91.94 194 PHE A O 1
ATOM 1526 N N . LYS A 1 195 ? 8.032 16.127 4.127 1.00 93.31 195 LYS A N 1
ATOM 1527 C CA . LYS A 1 195 ? 9.379 16.482 4.610 1.00 93.31 195 LYS A CA 1
ATOM 1528 C C . LYS A 1 195 ? 10.075 15.327 5.331 1.00 93.31 195 LYS A C 1
ATOM 1530 O O . LYS A 1 195 ? 11.299 15.235 5.274 1.00 93.31 195 LYS A O 1
ATOM 1535 N N . ASN A 1 196 ? 9.315 14.422 5.949 1.00 90.75 196 ASN A N 1
ATOM 1536 C CA . ASN A 1 196 ? 9.868 13.257 6.643 1.00 90.75 196 ASN A CA 1
ATOM 1537 C C . ASN A 1 196 ? 10.441 12.214 5.674 1.00 90.75 196 ASN A C 1
ATOM 1539 O O . ASN A 1 196 ? 11.340 11.462 6.041 1.00 90.75 196 ASN A O 1
ATOM 1543 N N . VAL A 1 197 ? 9.929 12.154 4.441 1.00 91.25 197 VAL A N 1
ATOM 1544 C CA . VAL A 1 197 ? 10.290 11.117 3.460 1.00 91.25 197 VAL A CA 1
ATOM 1545 C C . VAL A 1 197 ? 11.066 11.667 2.270 1.00 91.25 197 VAL A C 1
ATOM 1547 O O . VAL A 1 197 ? 11.853 10.942 1.666 1.00 91.25 197 VAL A O 1
ATOM 1550 N N . VAL A 1 198 ? 10.916 12.951 1.956 1.00 90.94 198 VAL A N 1
ATOM 1551 C CA . VAL A 1 198 ? 11.435 13.569 0.733 1.00 90.94 198 VAL A CA 1
ATOM 1552 C C . VAL A 1 198 ? 12.960 13.488 0.616 1.00 90.94 198 VAL A C 1
ATOM 1554 O O . VAL A 1 198 ? 13.491 13.237 -0.464 1.00 90.94 198 VAL A O 1
ATOM 1557 N N . GLY A 1 199 ? 13.677 13.566 1.743 1.00 89.00 199 GLY A N 1
ATOM 1558 C CA . GLY A 1 199 ? 15.134 13.390 1.781 1.00 89.00 199 GLY A CA 1
ATOM 1559 C C . GLY A 1 199 ? 15.603 11.995 1.343 1.00 89.00 199 GLY A C 1
ATOM 1560 O O . GLY A 1 199 ? 16.772 11.806 1.011 1.00 89.00 199 GLY A O 1
ATOM 1561 N N . THR A 1 200 ? 14.702 11.008 1.311 1.00 91.25 200 THR A N 1
ATOM 1562 C CA . THR A 1 200 ? 14.992 9.654 0.822 1.00 91.25 200 THR A CA 1
ATOM 1563 C C . THR A 1 200 ? 14.725 9.483 -0.668 1.00 91.25 200 THR A C 1
ATOM 1565 O O . THR A 1 200 ? 15.290 8.570 -1.257 1.00 91.25 200 THR A O 1
ATOM 1568 N N . PHE A 1 201 ? 13.944 10.363 -1.308 1.00 93.25 201 PHE A N 1
ATOM 1569 C CA . PHE A 1 201 ? 13.499 10.167 -2.695 1.00 93.25 201 PHE A CA 1
ATOM 1570 C C . PHE A 1 201 ? 14.670 10.054 -3.672 1.00 93.25 201 PHE A C 1
ATOM 1572 O O . PHE A 1 201 ? 14.654 9.210 -4.562 1.00 93.25 201 PHE A O 1
ATOM 1579 N N . LYS A 1 202 ? 15.736 10.828 -3.438 1.00 90.12 202 LYS A N 1
ATOM 1580 C CA . LYS A 1 202 ? 16.968 10.798 -4.244 1.00 90.12 202 LYS A CA 1
ATOM 1581 C C . LYS A 1 202 ? 17.710 9.463 -4.212 1.00 90.12 202 LYS A C 1
ATOM 1583 O O . LYS A 1 202 ? 18.576 9.235 -5.047 1.00 90.12 202 LYS A O 1
ATOM 1588 N N . LYS A 1 203 ? 17.405 8.598 -3.242 1.00 90.56 203 LYS A N 1
ATOM 1589 C CA . LYS A 1 203 ? 18.034 7.281 -3.099 1.00 90.56 203 LYS A CA 1
ATOM 1590 C C . LYS A 1 203 ? 17.398 6.235 -4.013 1.00 90.56 203 LYS A C 1
ATOM 1592 O O . LYS A 1 203 ? 17.991 5.174 -4.183 1.00 90.56 203 LYS A O 1
ATOM 1597 N N . TYR A 1 204 ? 16.210 6.495 -4.559 1.00 91.25 204 TYR A N 1
ATOM 1598 C CA . TYR A 1 204 ? 15.448 5.508 -5.318 1.00 91.25 204 TYR A CA 1
ATOM 1599 C C . TYR A 1 204 ? 15.653 5.673 -6.819 1.00 91.25 204 TYR A C 1
ATOM 1601 O O . TYR A 1 204 ? 15.432 6.738 -7.389 1.00 91.25 204 TYR A O 1
ATOM 1609 N N . HIS A 1 205 ? 16.013 4.575 -7.480 1.00 89.56 205 HIS A N 1
ATOM 1610 C CA . HIS A 1 205 ? 16.083 4.510 -8.943 1.00 89.56 205 HIS A CA 1
ATOM 1611 C C . HIS A 1 205 ? 14.745 4.125 -9.595 1.00 89.56 205 HIS A C 1
ATOM 1613 O O . HIS A 1 205 ? 14.638 4.074 -10.830 1.00 89.56 205 HIS A O 1
ATOM 1619 N N . TYR A 1 206 ? 13.746 3.791 -8.781 1.00 93.06 206 TYR A N 1
ATOM 1620 C CA . TYR A 1 206 ? 12.422 3.348 -9.197 1.00 93.06 206 TYR A CA 1
ATOM 1621 C C . TYR A 1 206 ? 11.384 4.459 -8.998 1.00 93.06 206 TYR A C 1
ATOM 1623 O O . TYR A 1 206 ? 11.578 5.330 -8.151 1.00 93.06 206 TYR A O 1
ATOM 1631 N N . PRO A 1 207 ? 10.302 4.463 -9.797 1.00 94.88 207 PRO A N 1
ATOM 1632 C CA . PRO A 1 207 ? 9.117 5.275 -9.539 1.00 94.88 207 PRO A CA 1
ATOM 1633 C C . PRO A 1 207 ? 8.664 5.197 -8.080 1.00 94.88 207 PRO A C 1
ATOM 1635 O O . PRO A 1 207 ? 8.615 4.109 -7.509 1.00 94.88 207 PRO A O 1
ATOM 1638 N N . ILE A 1 208 ? 8.296 6.340 -7.512 1.00 96.00 208 ILE A N 1
ATOM 1639 C CA . ILE A 1 208 ? 7.846 6.456 -6.127 1.00 96.00 208 ILE A CA 1
ATOM 1640 C C . ILE A 1 208 ? 6.342 6.713 -6.129 1.00 96.00 208 ILE A C 1
ATOM 1642 O O . ILE A 1 208 ? 5.884 7.675 -6.745 1.00 96.00 208 ILE A O 1
ATOM 1646 N N . ILE A 1 209 ? 5.579 5.888 -5.420 1.00 95.75 209 ILE A N 1
ATOM 1647 C CA . ILE A 1 209 ? 4.228 6.232 -4.982 1.00 95.75 209 ILE A CA 1
ATOM 1648 C C . ILE A 1 209 ? 4.353 6.825 -3.585 1.00 95.75 209 ILE A C 1
ATOM 1650 O O . ILE A 1 209 ? 4.885 6.187 -2.677 1.00 95.75 209 ILE A O 1
ATOM 1654 N N . TYR A 1 210 ? 3.865 8.050 -3.423 1.00 95.25 210 TYR A N 1
ATOM 1655 C CA . TYR A 1 210 ? 3.767 8.703 -2.126 1.00 95.25 210 TYR A CA 1
ATOM 1656 C C . TYR A 1 210 ? 2.299 8.819 -1.721 1.00 95.25 210 TYR A C 1
ATOM 1658 O O . TYR A 1 210 ? 1.539 9.534 -2.370 1.00 95.25 210 TYR A O 1
ATOM 1666 N N . PHE A 1 211 ? 1.918 8.119 -0.656 1.00 94.00 211 PHE A N 1
ATOM 1667 C CA . PHE A 1 211 ? 0.633 8.276 0.011 1.00 94.00 211 PHE A CA 1
ATOM 1668 C C . PHE A 1 211 ? 0.738 9.368 1.078 1.00 94.00 211 PHE A C 1
ATOM 1670 O O . PHE A 1 211 ? 1.303 9.171 2.159 1.00 94.00 211 PHE A O 1
ATOM 1677 N N . ASP A 1 212 ? 0.182 10.528 0.754 1.00 91.44 212 ASP A N 1
ATOM 1678 C CA . ASP A 1 212 ? 0.143 11.724 1.585 1.00 91.44 212 ASP A CA 1
ATOM 1679 C C . ASP A 1 212 ? -1.043 11.694 2.558 1.00 91.44 212 ASP A C 1
ATOM 1681 O O . ASP A 1 212 ? -2.170 12.086 2.248 1.00 91.44 212 ASP A O 1
ATOM 1685 N N . LEU A 1 213 ? -0.802 11.269 3.795 1.00 88.75 213 LEU A N 1
ATOM 1686 C CA . LEU A 1 213 ? -1.862 11.141 4.799 1.00 88.75 213 LEU A CA 1
ATOM 1687 C C . LEU A 1 213 ? -2.439 12.499 5.251 1.00 88.75 213 LEU A C 1
ATOM 1689 O O . LEU A 1 213 ? -3.522 12.539 5.839 1.00 88.75 213 LEU A O 1
ATOM 1693 N N . ASN A 1 214 ? -1.750 13.602 4.925 1.00 88.12 214 ASN A N 1
ATOM 1694 C CA . ASN A 1 214 ? -2.131 14.981 5.239 1.00 88.12 214 ASN A CA 1
ATOM 1695 C C . ASN A 1 214 ? -2.284 15.890 3.998 1.00 88.12 214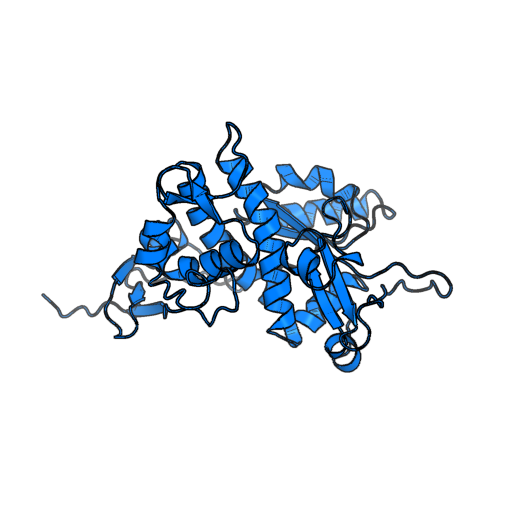 ASN A C 1
ATOM 1697 O O . ASN A 1 214 ? -2.126 17.102 4.098 1.00 88.12 214 ASN A O 1
ATOM 1701 N N . ASN A 1 215 ? -2.601 15.318 2.831 1.00 89.12 215 ASN A N 1
ATOM 1702 C CA . ASN A 1 215 ? -2.867 16.074 1.596 1.00 89.12 215 ASN A CA 1
ATOM 1703 C C . ASN A 1 215 ? -1.702 16.942 1.074 1.00 89.12 215 ASN A C 1
ATOM 1705 O O . ASN A 1 215 ? -1.947 17.972 0.452 1.00 89.12 215 ASN A O 1
ATOM 1709 N N . ASP A 1 216 ? -0.456 16.522 1.299 1.00 92.00 216 ASP A N 1
ATOM 1710 C CA . ASP A 1 216 ? 0.758 17.246 0.901 1.00 92.00 216 ASP A CA 1
ATOM 1711 C C . ASP A 1 216 ? 1.482 16.643 -0.322 1.00 92.00 216 ASP A C 1
ATOM 1713 O O . ASP A 1 216 ? 2.692 16.817 -0.524 1.00 92.00 216 ASP A O 1
ATOM 1717 N N . TRP A 1 217 ? 0.752 15.900 -1.164 1.00 93.44 217 TRP A N 1
ATOM 1718 C CA . TRP A 1 217 ? 1.314 15.323 -2.388 1.00 93.44 217 TRP A CA 1
ATOM 1719 C C . TRP A 1 217 ? 1.815 16.391 -3.366 1.00 93.44 217 TRP A C 1
ATOM 1721 O O . TRP A 1 217 ? 2.830 16.182 -4.034 1.00 93.44 217 TRP A O 1
ATOM 1731 N N . HIS A 1 218 ? 1.133 17.538 -3.461 1.00 93.00 218 HIS A N 1
ATOM 1732 C CA . HIS A 1 218 ? 1.520 18.600 -4.392 1.00 93.00 218 HIS A CA 1
ATOM 1733 C C . HIS A 1 218 ? 2.903 19.166 -4.048 1.00 93.00 218 HIS A C 1
ATOM 1735 O O . HIS A 1 218 ? 3.732 19.374 -4.931 1.00 93.00 218 HIS A O 1
ATOM 1741 N N . GLU A 1 219 ? 3.198 19.337 -2.767 1.00 94.75 219 GLU A N 1
ATOM 1742 C CA . GLU A 1 219 ? 4.493 19.776 -2.268 1.00 94.75 219 GLU A CA 1
ATOM 1743 C C . GLU A 1 219 ? 5.589 18.756 -2.594 1.00 94.75 219 GLU A C 1
ATOM 1745 O O . GLU A 1 219 ? 6.676 19.134 -3.043 1.00 94.75 219 GLU A O 1
ATOM 1750 N N . ALA A 1 220 ? 5.292 17.460 -2.453 1.00 94.38 220 ALA A N 1
ATOM 1751 C CA . ALA A 1 220 ? 6.194 16.390 -2.870 1.00 94.38 220 ALA A CA 1
ATOM 1752 C C . ALA A 1 220 ? 6.448 16.406 -4.391 1.00 94.38 220 ALA A C 1
ATOM 1754 O O . ALA A 1 220 ? 7.586 16.234 -4.838 1.00 94.38 220 ALA A O 1
ATOM 1755 N N . PHE A 1 221 ? 5.411 16.653 -5.193 1.00 94.69 221 PHE A N 1
ATOM 1756 C CA . PHE A 1 221 ? 5.515 16.775 -6.646 1.00 94.69 221 PHE A CA 1
ATOM 1757 C C . PHE A 1 221 ? 6.356 17.985 -7.069 1.00 94.69 221 PHE A C 1
ATOM 1759 O O . PHE A 1 221 ? 7.242 17.860 -7.920 1.00 94.69 221 PHE A O 1
ATOM 1766 N N . MET A 1 222 ? 6.125 19.144 -6.448 1.00 95.12 222 MET A N 1
ATOM 1767 C CA . MET A 1 222 ? 6.909 20.353 -6.695 1.00 95.12 222 MET A CA 1
ATOM 1768 C C . MET A 1 222 ? 8.374 20.137 -6.324 1.00 95.12 222 MET A C 1
ATOM 1770 O O . MET A 1 222 ? 9.253 20.480 -7.112 1.00 95.12 222 MET A O 1
ATOM 1774 N N . TYR A 1 223 ? 8.651 19.485 -5.191 1.00 94.44 223 TYR A N 1
ATOM 1775 C CA . TYR A 1 223 ? 10.011 19.098 -4.821 1.00 94.44 223 TYR A CA 1
ATOM 1776 C C . TYR A 1 223 ? 10.680 18.241 -5.903 1.00 94.44 223 TYR A C 1
ATOM 1778 O O . TYR A 1 223 ? 11.760 18.582 -6.379 1.00 94.44 223 TYR A O 1
ATOM 1786 N N . VAL A 1 224 ? 10.032 17.151 -6.332 1.00 94.25 224 VAL A N 1
ATOM 1787 C CA . VAL A 1 224 ? 10.566 16.253 -7.371 1.00 94.25 224 VAL A CA 1
ATOM 1788 C C . VAL A 1 224 ? 10.815 17.003 -8.682 1.00 94.25 224 VAL A C 1
ATOM 1790 O O . VAL A 1 224 ? 11.826 16.775 -9.347 1.00 94.25 224 VAL A O 1
ATOM 1793 N N . THR A 1 225 ? 9.923 17.928 -9.032 1.00 93.81 225 THR A N 1
ATOM 1794 C CA . THR A 1 225 ? 10.045 18.771 -10.225 1.00 93.81 225 THR A CA 1
ATOM 1795 C C . THR A 1 225 ? 11.260 19.692 -10.134 1.00 93.81 225 THR A C 1
ATOM 1797 O O . THR A 1 225 ? 12.089 19.690 -11.045 1.00 93.81 225 THR A O 1
ATOM 1800 N N . PHE A 1 226 ? 11.418 20.423 -9.027 1.00 94.12 226 PHE A N 1
ATOM 1801 C CA . PHE A 1 226 ? 12.568 21.305 -8.818 1.00 94.12 226 PHE A CA 1
ATOM 1802 C C . PHE A 1 226 ? 13.892 20.539 -8.792 1.00 94.12 226 PHE A C 1
ATOM 1804 O O . PHE A 1 226 ? 14.868 20.990 -9.386 1.00 94.12 226 PHE A O 1
ATOM 1811 N N . GLU A 1 227 ? 13.927 19.361 -8.172 1.00 93.44 227 GLU A N 1
ATOM 1812 C CA . GLU A 1 227 ? 15.120 18.513 -8.142 1.00 93.44 227 GLU A CA 1
ATOM 1813 C C . GLU A 1 227 ? 15.526 18.023 -9.534 1.00 93.44 227 GLU A C 1
ATOM 1815 O O . GLU A 1 227 ? 16.703 18.070 -9.886 1.00 93.44 227 GLU A O 1
ATOM 1820 N N . ASN A 1 228 ? 14.562 17.612 -10.360 1.00 92.94 228 ASN A N 1
ATOM 1821 C CA . ASN A 1 228 ? 14.834 17.221 -11.743 1.00 92.94 228 ASN A CA 1
ATOM 1822 C C . ASN A 1 228 ? 15.278 18.408 -12.616 1.00 92.94 228 ASN A C 1
ATOM 1824 O O . ASN A 1 228 ? 16.084 18.222 -13.525 1.00 92.94 228 ASN A O 1
ATOM 1828 N N . MET A 1 229 ? 14.775 19.620 -12.349 1.00 92.88 229 MET A N 1
ATOM 1829 C CA . MET A 1 229 ? 15.221 20.840 -13.035 1.00 92.88 229 MET A CA 1
ATOM 1830 C C . MET A 1 229 ? 16.647 21.233 -12.631 1.00 92.88 229 MET A C 1
ATOM 1832 O O . MET A 1 229 ? 17.448 21.595 -13.488 1.00 92.88 229 MET A O 1
ATOM 1836 N N . ALA A 1 230 ? 16.971 21.144 -11.339 1.00 93.56 230 ALA A N 1
ATOM 1837 C CA . ALA A 1 230 ? 18.294 21.470 -10.812 1.00 93.56 230 ALA A CA 1
ATOM 1838 C C . ALA A 1 230 ? 19.350 20.420 -11.193 1.00 93.56 230 ALA A C 1
ATOM 1840 O O . ALA A 1 230 ? 20.516 20.752 -11.403 1.00 93.56 230 ALA A O 1
ATOM 1841 N N . ASN A 1 231 ? 18.949 19.151 -11.290 1.00 89.62 231 ASN A N 1
ATOM 1842 C CA . ASN A 1 231 ? 19.806 18.046 -11.685 1.00 89.62 231 ASN A CA 1
ATOM 1843 C C . ASN A 1 231 ? 19.067 17.111 -12.659 1.00 89.62 231 ASN A C 1
ATOM 1845 O O . ASN A 1 231 ? 18.405 16.165 -12.222 1.00 89.62 231 ASN A O 1
ATOM 1849 N N . PRO A 1 232 ? 19.249 17.289 -13.981 1.00 82.25 232 PRO A N 1
ATOM 1850 C CA . PRO A 1 232 ? 18.632 16.428 -14.991 1.00 82.25 232 PRO A CA 1
ATOM 1851 C C . PRO A 1 232 ? 18.978 14.936 -14.847 1.00 82.25 232 PRO A C 1
ATOM 1853 O O . PRO A 1 232 ? 18.214 14.076 -15.287 1.00 82.25 232 PRO A O 1
ATOM 1856 N N . ASN A 1 233 ? 20.102 14.607 -14.196 1.00 83.69 233 ASN A N 1
ATOM 1857 C CA . ASN A 1 233 ? 20.512 13.225 -13.943 1.00 83.69 233 ASN A CA 1
ATOM 1858 C C . ASN A 1 233 ? 19.812 12.596 -12.728 1.00 83.69 233 ASN A C 1
ATOM 1860 O O . ASN A 1 233 ? 19.881 11.377 -12.575 1.00 83.69 233 ASN A O 1
ATOM 1864 N N . ALA A 1 234 ? 19.137 13.381 -11.877 1.00 82.12 234 ALA A N 1
ATOM 1865 C CA . ALA A 1 234 ? 18.399 12.860 -10.725 1.00 82.12 234 ALA A CA 1
ATOM 1866 C C . ALA A 1 234 ? 17.284 11.904 -11.167 1.00 82.12 234 ALA A C 1
ATOM 1868 O O . ALA A 1 234 ? 17.063 10.878 -10.527 1.00 82.12 234 ALA A O 1
ATOM 1869 N N . ASN A 1 235 ? 16.629 12.216 -12.296 1.00 85.06 235 ASN A N 1
ATOM 1870 C CA . ASN A 1 235 ? 15.640 11.367 -12.957 1.00 85.06 235 ASN A CA 1
ATOM 1871 C C . ASN A 1 235 ? 14.613 10.787 -11.964 1.00 85.06 235 ASN A C 1
ATOM 1873 O O . ASN A 1 235 ? 14.238 9.612 -12.045 1.00 85.06 235 ASN A O 1
ATOM 1877 N N . LEU A 1 236 ? 14.166 11.605 -11.016 1.00 92.38 236 LEU A N 1
ATOM 1878 C CA . LEU A 1 236 ? 13.159 11.239 -10.032 1.00 92.38 236 LEU A CA 1
ATOM 1879 C C . LEU A 1 236 ? 11.807 11.137 -10.720 1.00 92.38 236 LEU A C 1
ATOM 1881 O O . LEU A 1 236 ? 11.514 11.869 -11.668 1.00 92.38 236 LEU A O 1
ATOM 1885 N N . TYR A 1 237 ? 10.976 10.211 -10.265 1.00 93.44 237 TYR A N 1
ATOM 1886 C CA . TYR A 1 237 ? 9.633 10.073 -10.799 1.00 93.44 237 TYR A CA 1
ATOM 1887 C C . TYR A 1 237 ? 8.660 9.761 -9.678 1.00 93.44 237 TYR A C 1
ATOM 1889 O O . TYR A 1 237 ? 8.704 8.678 -9.097 1.00 93.44 237 TYR A O 1
ATOM 1897 N N . LEU A 1 238 ? 7.796 10.730 -9.402 1.00 94.56 238 LEU A N 1
ATOM 1898 C CA . LEU A 1 238 ? 6.648 10.564 -8.532 1.00 94.56 238 LEU A CA 1
ATOM 1899 C C . LEU A 1 238 ? 5.474 10.115 -9.398 1.00 94.56 238 LEU A C 1
ATOM 1901 O O . LEU A 1 238 ? 5.149 10.772 -10.390 1.00 94.56 238 LEU A O 1
ATOM 1905 N N . VAL A 1 239 ? 4.871 8.985 -9.051 1.00 94.06 239 VAL A N 1
ATOM 1906 C CA . VAL A 1 239 ? 3.670 8.497 -9.728 1.00 94.06 239 VAL A CA 1
ATOM 1907 C C . VAL A 1 239 ? 2.542 9.512 -9.496 1.00 94.06 239 VAL A C 1
ATOM 1909 O O . VAL A 1 239 ? 2.322 9.891 -8.341 1.00 94.06 239 VAL A O 1
ATOM 1912 N N . PRO A 1 240 ? 1.854 9.981 -10.557 1.00 89.56 240 PRO A N 1
ATOM 1913 C CA . PRO A 1 240 ? 0.732 10.903 -10.432 1.00 89.56 240 PRO A CA 1
ATOM 1914 C C . PRO A 1 240 ? -0.348 10.353 -9.509 1.00 89.56 240 PRO A C 1
ATOM 1916 O O . PRO A 1 240 ? -0.698 9.180 -9.590 1.00 89.56 240 PRO A O 1
ATOM 1919 N N . HIS A 1 241 ? -0.895 11.214 -8.663 1.00 80.69 241 HIS A N 1
ATOM 1920 C CA . HIS A 1 241 ? -1.977 10.851 -7.764 1.00 80.69 241 HIS A CA 1
ATOM 1921 C C . HIS A 1 241 ? -3.333 10.919 -8.490 1.00 80.69 241 HIS A C 1
ATOM 1923 O O . HIS A 1 241 ? -4.076 11.890 -8.346 1.00 80.69 241 HIS A O 1
ATOM 1929 N N . ASP A 1 242 ? -3.597 9.927 -9.343 1.00 77.75 242 ASP A N 1
ATOM 1930 C CA . ASP A 1 242 ? -4.829 9.811 -10.134 1.00 77.75 242 ASP A CA 1
ATOM 1931 C C . ASP A 1 242 ? -6.008 9.219 -9.336 1.00 77.75 242 ASP A C 1
ATOM 1933 O O . ASP A 1 242 ? -5.869 8.867 -8.163 1.00 77.75 242 ASP A O 1
ATOM 1937 N N . ASP A 1 243 ? -7.181 9.110 -9.972 1.00 68.31 243 ASP A N 1
ATOM 1938 C CA . ASP A 1 243 ? -8.413 8.624 -9.335 1.00 68.31 243 ASP A CA 1
ATOM 1939 C C . ASP A 1 243 ? -8.251 7.231 -8.699 1.00 68.31 243 ASP A C 1
ATOM 1941 O O . ASP A 1 243 ? -8.828 6.953 -7.644 1.00 68.31 243 ASP A O 1
ATOM 1945 N N . ALA A 1 244 ? -7.441 6.352 -9.298 1.00 68.00 244 ALA A N 1
ATOM 1946 C CA . ALA A 1 244 ? -7.249 5.004 -8.781 1.00 68.00 244 ALA A CA 1
ATOM 1947 C C . ALA A 1 244 ? -6.363 4.997 -7.526 1.00 68.00 244 ALA A C 1
ATOM 1949 O O . ALA A 1 244 ? -6.668 4.301 -6.555 1.00 68.00 244 ALA A O 1
ATOM 1950 N N . ILE A 1 245 ? -5.301 5.808 -7.507 1.00 79.81 245 ILE A N 1
ATOM 1951 C CA . ILE A 1 245 ? -4.455 5.976 -6.316 1.00 79.81 245 ILE A CA 1
ATOM 1952 C C . ILE A 1 245 ? -5.197 6.744 -5.218 1.00 79.81 245 ILE A C 1
ATOM 1954 O O . ILE A 1 245 ? -5.053 6.411 -4.041 1.00 79.81 245 ILE A O 1
ATOM 1958 N N . LEU A 1 246 ? -6.049 7.704 -5.587 1.00 80.50 246 LEU A N 1
ATOM 1959 C CA . LEU A 1 246 ? -6.861 8.484 -4.656 1.00 80.50 246 LEU A CA 1
ATOM 1960 C C . LEU A 1 246 ? -7.782 7.597 -3.810 1.00 80.50 246 LEU A C 1
ATOM 1962 O O . LEU A 1 246 ? -7.866 7.796 -2.597 1.00 80.50 246 LEU A O 1
ATOM 1966 N N . HIS A 1 247 ? -8.419 6.592 -4.415 1.00 82.75 247 HIS A N 1
ATOM 1967 C CA . HIS A 1 247 ? -9.228 5.622 -3.674 1.00 82.75 247 HIS A CA 1
ATOM 1968 C C . HIS A 1 247 ? -8.387 4.827 -2.657 1.00 82.75 247 HIS A C 1
ATOM 1970 O O . HIS A 1 247 ? -8.765 4.697 -1.491 1.00 82.75 247 HIS A O 1
ATOM 1976 N N . LEU A 1 248 ? -7.199 4.348 -3.052 1.00 89.00 248 LEU A N 1
ATOM 1977 C CA . LEU A 1 248 ? -6.297 3.629 -2.139 1.00 89.00 248 LEU A CA 1
ATOM 1978 C C . LEU A 1 248 ? -5.776 4.529 -1.012 1.00 89.00 248 LEU A C 1
ATOM 1980 O O . LEU A 1 248 ? -5.701 4.098 0.139 1.00 89.00 248 LEU A O 1
ATOM 1984 N N . LYS A 1 249 ? -5.481 5.798 -1.311 1.00 89.44 249 LYS A N 1
ATOM 1985 C CA . LYS A 1 249 ? -5.117 6.805 -0.309 1.00 89.44 249 LYS A CA 1
ATOM 1986 C C . LYS A 1 249 ? -6.226 6.994 0.723 1.00 89.44 249 LYS A C 1
ATOM 1988 O O . LYS A 1 249 ? -5.928 7.075 1.912 1.00 89.44 249 LYS A O 1
ATOM 1993 N N . GLN A 1 250 ? -7.487 7.090 0.299 1.00 86.12 250 GLN A N 1
ATOM 1994 C CA . GLN A 1 250 ? -8.616 7.257 1.222 1.00 86.12 250 GLN A CA 1
ATOM 1995 C C . GLN A 1 250 ? -8.718 6.077 2.193 1.00 86.12 250 GLN A C 1
ATOM 1997 O O . GLN A 1 250 ? -8.785 6.301 3.404 1.00 86.12 250 GLN A O 1
ATOM 2002 N N . ARG A 1 251 ? -8.604 4.840 1.686 1.00 90.50 251 ARG A N 1
ATOM 2003 C CA . ARG A 1 251 ? -8.526 3.633 2.528 1.00 90.50 251 ARG A CA 1
ATOM 2004 C C . ARG A 1 251 ? -7.353 3.700 3.507 1.00 90.50 251 ARG A C 1
ATOM 2006 O O . ARG A 1 251 ? -7.547 3.501 4.701 1.00 90.50 251 ARG A O 1
ATOM 2013 N N . LEU A 1 252 ? -6.156 4.061 3.035 1.00 92.44 252 LEU A N 1
ATOM 2014 C CA . LEU A 1 252 ? -4.967 4.178 3.888 1.00 92.44 252 LEU A CA 1
ATOM 2015 C C . LEU A 1 252 ? -5.093 5.253 4.969 1.00 92.44 252 LEU A C 1
ATOM 2017 O O . LEU A 1 252 ? -4.578 5.055 6.065 1.00 92.44 252 LEU A O 1
ATOM 2021 N N . ARG A 1 253 ? -5.787 6.366 4.707 1.00 90.69 253 ARG A N 1
ATOM 2022 C CA . ARG A 1 253 ? -6.085 7.372 5.740 1.00 90.69 253 ARG A CA 1
ATOM 2023 C C . ARG A 1 253 ? -6.998 6.799 6.823 1.00 90.69 253 ARG A C 1
ATOM 2025 O O . ARG A 1 253 ? -6.713 6.997 8.000 1.00 90.69 253 ARG A O 1
ATOM 2032 N N . GLY A 1 254 ? -8.031 6.046 6.438 1.00 91.00 254 GLY A N 1
ATOM 2033 C CA . GLY A 1 254 ? -8.877 5.318 7.388 1.00 91.00 254 GLY A CA 1
ATOM 2034 C C . GLY A 1 254 ? -8.074 4.312 8.217 1.00 91.00 254 GLY A C 1
ATOM 2035 O O . GLY A 1 254 ? -8.129 4.327 9.446 1.00 91.00 254 GLY A O 1
ATOM 2036 N N . TYR A 1 255 ? -7.239 3.506 7.558 1.00 94.50 255 TYR A N 1
ATOM 2037 C CA . TYR A 1 255 ? -6.354 2.550 8.228 1.00 94.50 255 TYR A CA 1
ATOM 2038 C C . TYR A 1 255 ? -5.378 3.244 9.178 1.00 94.50 255 TYR A C 1
ATOM 2040 O O . TYR A 1 255 ? -5.166 2.763 10.286 1.00 94.50 255 TYR A O 1
ATOM 2048 N N . PHE A 1 256 ? -4.816 4.390 8.791 1.00 93.12 256 PHE A N 1
ATOM 2049 C CA . PHE A 1 256 ? -3.921 5.155 9.652 1.00 93.12 256 PHE A CA 1
ATOM 2050 C C . PHE A 1 256 ? -4.612 5.616 10.936 1.00 93.12 256 PHE A C 1
ATOM 2052 O O . PHE A 1 256 ? -4.021 5.491 12.009 1.00 93.12 256 PHE A O 1
ATOM 2059 N N . SER A 1 257 ? -5.847 6.115 10.849 1.00 92.50 257 SER A N 1
ATOM 2060 C CA . SER A 1 257 ? -6.620 6.516 12.028 1.00 92.50 257 SER A CA 1
ATOM 2061 C C . SER A 1 257 ? -6.822 5.345 12.993 1.00 92.50 257 SER A C 1
ATOM 2063 O O . SER A 1 257 ? -6.562 5.492 14.186 1.00 92.50 257 SER A O 1
ATOM 2065 N N . ILE A 1 258 ? -7.196 4.169 12.476 1.00 95.06 258 ILE A N 1
ATOM 2066 C CA . ILE A 1 258 ? -7.383 2.956 13.290 1.00 95.06 258 ILE A CA 1
ATOM 2067 C C . ILE A 1 258 ? -6.052 2.491 13.894 1.00 95.06 258 ILE A C 1
ATOM 2069 O O . ILE A 1 258 ? -5.951 2.267 15.097 1.00 95.06 258 ILE A O 1
ATOM 2073 N N . VAL A 1 259 ? -4.999 2.374 13.083 1.00 94.62 259 VAL A N 1
ATOM 2074 C CA . VAL A 1 259 ? -3.687 1.900 13.544 1.00 94.62 259 VAL A CA 1
ATOM 2075 C C . VAL A 1 259 ? -3.073 2.860 14.560 1.00 94.62 259 VAL A C 1
ATOM 2077 O O . VAL A 1 259 ? -2.484 2.407 15.534 1.00 94.62 259 VAL A O 1
ATOM 2080 N N . SER A 1 260 ? -3.217 4.172 14.385 1.00 92.69 260 SER A N 1
ATOM 2081 C CA . SER A 1 260 ? -2.703 5.148 15.352 1.00 92.69 260 SER A CA 1
ATOM 2082 C C . SER A 1 260 ? -3.413 5.034 16.695 1.00 92.69 260 SER A C 1
ATOM 2084 O O . SER A 1 260 ? -2.742 5.004 17.726 1.00 92.69 260 SER A O 1
ATOM 2086 N N . ALA A 1 261 ? -4.740 4.880 16.688 1.00 93.69 261 ALA A N 1
ATOM 2087 C CA . ALA A 1 261 ? -5.514 4.632 17.900 1.00 93.69 261 ALA A CA 1
ATOM 2088 C C . ALA A 1 261 ? -5.106 3.303 18.574 1.00 93.69 261 ALA A C 1
ATOM 2090 O O . ALA A 1 261 ? -4.911 3.265 19.788 1.00 93.69 261 ALA A O 1
ATOM 2091 N N . LEU A 1 262 ? -4.858 2.236 17.797 1.00 93.12 262 LEU A N 1
ATOM 2092 C CA . LEU A 1 262 ? -4.298 0.973 18.310 1.00 93.12 262 LEU A CA 1
ATOM 2093 C C . LEU A 1 262 ? -2.902 1.155 18.929 1.00 93.12 262 LEU A C 1
ATOM 2095 O O . LEU A 1 262 ? -2.595 0.546 19.950 1.00 93.12 262 LEU A O 1
ATOM 2099 N N . MET A 1 263 ? -2.021 1.948 18.310 1.00 91.38 263 MET A N 1
ATOM 2100 C CA . MET A 1 263 ? -0.655 2.175 18.810 1.00 91.38 263 MET A CA 1
ATOM 2101 C C . MET A 1 263 ? -0.629 3.015 20.091 1.00 91.38 263 MET A C 1
ATOM 2103 O O . MET A 1 263 ? 0.323 2.906 20.864 1.00 91.38 263 MET A O 1
ATOM 2107 N N . ARG A 1 264 ? -1.659 3.840 20.309 1.00 91.62 264 ARG A N 1
ATOM 2108 C CA . ARG A 1 264 ? -1.866 4.650 21.518 1.00 91.62 264 ARG A CA 1
ATOM 2109 C C . ARG A 1 264 ? -2.685 3.933 22.597 1.00 91.62 264 ARG A C 1
ATOM 2111 O O . ARG A 1 264 ? -2.934 4.524 23.641 1.00 91.62 264 ARG A O 1
ATOM 2118 N N . ASP A 1 265 ? -3.080 2.683 22.349 1.00 90.38 265 ASP A N 1
ATOM 2119 C CA . ASP A 1 265 ? -3.941 1.879 23.224 1.00 90.38 265 ASP A CA 1
ATOM 2120 C C . ASP A 1 265 ? -5.311 2.539 23.514 1.00 90.38 265 ASP A C 1
ATOM 2122 O O . ASP A 1 265 ? -5.930 2.295 24.548 1.00 90.38 265 ASP A O 1
ATOM 2126 N N . GLU A 1 266 ? -5.798 3.371 22.584 1.00 94.31 266 GLU A N 1
ATOM 2127 C CA . GLU A 1 266 ? -7.119 4.020 22.637 1.00 94.31 266 GLU A CA 1
ATOM 2128 C C . GLU A 1 266 ? -8.243 3.059 22.214 1.00 94.31 266 GLU A C 1
ATOM 2130 O O . GLU A 1 266 ? -9.384 3.198 22.655 1.00 94.31 266 GLU A O 1
ATOM 2135 N N . ILE A 1 267 ? -7.911 2.077 21.368 1.00 94.94 267 ILE A N 1
ATOM 2136 C CA . ILE A 1 267 ? -8.806 1.006 20.915 1.00 94.94 267 ILE A CA 1
ATOM 2137 C C . ILE A 1 267 ? -8.088 -0.354 20.929 1.00 94.94 267 ILE A C 1
ATOM 2139 O O . ILE A 1 267 ? -6.858 -0.414 20.964 1.00 94.94 267 ILE A O 1
ATOM 2143 N N . SER A 1 268 ? -8.847 -1.449 20.845 1.00 92.88 268 SER A N 1
ATOM 2144 C CA . SER A 1 268 ? -8.346 -2.824 20.716 1.00 92.88 268 SER A CA 1
ATOM 2145 C C . SER A 1 268 ? -8.731 -3.478 19.382 1.00 92.88 268 SER A C 1
ATOM 2147 O O . SER A 1 268 ? -9.638 -3.022 18.683 1.00 92.88 268 SER A O 1
ATOM 2149 N N . ILE A 1 269 ? -8.063 -4.582 19.026 1.00 91.38 269 ILE A N 1
ATOM 2150 C CA . ILE A 1 269 ? -8.397 -5.364 17.821 1.00 91.38 269 ILE A CA 1
ATOM 2151 C C . ILE A 1 269 ? -9.820 -5.933 17.918 1.00 91.38 269 ILE A C 1
ATOM 2153 O O . ILE A 1 269 ? -10.551 -5.947 16.933 1.00 91.38 269 ILE A O 1
ATOM 2157 N N . GLU A 1 270 ? -10.256 -6.339 19.109 1.00 90.56 270 GLU A N 1
ATOM 2158 C CA . GLU A 1 270 ? -11.617 -6.823 19.353 1.00 90.56 270 GLU A CA 1
ATOM 2159 C C . GLU A 1 270 ? -12.670 -5.731 19.115 1.00 90.56 270 GLU A C 1
ATOM 2161 O O . GLU A 1 270 ? -13.746 -6.021 18.590 1.00 90.56 270 GLU A O 1
ATOM 2166 N N . GLN A 1 271 ? -12.360 -4.470 19.444 1.00 93.00 271 GLN A N 1
ATOM 2167 C CA . GLN A 1 271 ? -13.238 -3.349 19.101 1.00 93.00 271 GLN A CA 1
ATOM 2168 C C . GLN A 1 271 ? -13.340 -3.179 17.582 1.00 93.00 271 GLN A C 1
ATOM 2170 O O . GLN A 1 271 ? -14.450 -3.020 17.078 1.00 93.00 271 GLN A O 1
ATOM 2175 N N . ILE A 1 272 ? -12.233 -3.300 16.842 1.00 93.44 272 ILE A N 1
ATOM 2176 C CA . ILE A 1 272 ? -12.257 -3.246 15.370 1.00 93.44 272 ILE A CA 1
ATOM 2177 C C . ILE A 1 272 ? -13.143 -4.359 14.810 1.00 93.44 272 ILE A C 1
ATOM 2179 O O . ILE A 1 272 ? -14.034 -4.069 14.018 1.00 93.44 272 ILE A O 1
ATOM 2183 N N . ILE A 1 273 ? -12.958 -5.604 15.262 1.00 89.06 273 ILE A N 1
ATOM 2184 C CA . ILE A 1 273 ? -13.767 -6.756 14.832 1.00 89.06 273 ILE A CA 1
ATOM 2185 C C . ILE A 1 273 ? -15.260 -6.497 15.079 1.00 89.06 273 ILE A C 1
ATOM 2187 O O . ILE A 1 273 ? -16.086 -6.713 14.194 1.00 89.06 273 ILE A O 1
ATOM 2191 N N . SER A 1 274 ? -15.604 -5.987 16.264 1.00 88.69 274 SER A N 1
ATOM 2192 C CA . SER A 1 274 ? -16.988 -5.699 16.651 1.00 88.69 274 SER A CA 1
ATOM 2193 C C . SER A 1 274 ? -17.631 -4.597 15.798 1.00 88.69 274 SER A C 1
ATOM 2195 O O . SER A 1 274 ? -18.748 -4.773 15.303 1.00 88.69 274 SER A O 1
ATOM 2197 N N . HIS A 1 275 ? -16.934 -3.471 15.607 1.00 88.25 275 HIS A N 1
ATOM 2198 C CA . HIS A 1 275 ? -17.447 -2.314 14.863 1.00 88.25 275 HIS A CA 1
ATOM 2199 C C . HIS A 1 275 ? -17.482 -2.547 13.352 1.00 88.25 275 HIS A C 1
ATOM 2201 O O . HIS A 1 275 ? -18.411 -2.094 12.689 1.00 88.25 275 HIS A O 1
ATOM 2207 N N . ALA A 1 276 ? -16.502 -3.274 12.816 1.00 86.44 276 ALA A N 1
ATOM 2208 C CA . ALA A 1 276 ? -16.448 -3.641 11.406 1.00 86.44 276 ALA A CA 1
ATOM 2209 C C . ALA A 1 276 ? -17.387 -4.799 11.044 1.00 86.44 276 ALA A C 1
ATOM 2211 O O . ALA A 1 276 ? -17.477 -5.144 9.872 1.00 86.44 276 ALA A O 1
ATOM 2212 N N . LYS A 1 277 ? -18.027 -5.437 12.040 1.00 83.38 277 LYS A N 1
ATOM 2213 C CA . LYS A 1 277 ? -18.761 -6.704 11.865 1.00 83.38 277 LYS A CA 1
ATOM 2214 C C . LYS A 1 277 ? -17.921 -7.745 11.125 1.00 83.38 277 LYS A C 1
ATOM 2216 O O . LYS A 1 277 ? -18.419 -8.467 10.270 1.00 83.38 277 LYS A O 1
ATOM 2221 N N . TYR A 1 278 ? -16.635 -7.807 11.470 1.00 80.62 278 TYR A N 1
ATOM 2222 C CA . TYR A 1 278 ? -15.681 -8.654 10.775 1.00 80.62 278 TYR A CA 1
ATOM 2223 C C . TYR A 1 278 ? -16.001 -10.130 11.026 1.00 80.62 278 TYR A C 1
ATOM 2225 O O . TYR A 1 278 ? -15.604 -10.707 12.042 1.00 80.62 278 TYR A O 1
ATOM 2233 N N . ASN A 1 279 ? -16.708 -10.743 10.080 1.00 67.81 279 ASN A N 1
ATOM 2234 C CA . ASN A 1 279 ? -17.008 -12.170 10.056 1.00 67.81 279 ASN A CA 1
ATOM 2235 C C . ASN A 1 279 ? -15.825 -12.903 9.418 1.00 67.81 279 ASN A C 1
ATOM 2237 O O . ASN A 1 279 ? -15.912 -13.471 8.333 1.00 67.81 279 ASN A O 1
ATOM 2241 N N . GLY A 1 280 ? -14.677 -12.847 10.092 1.00 57.59 280 GLY A N 1
ATOM 2242 C CA . GLY A 1 280 ? -13.444 -13.526 9.698 1.00 57.59 280 GLY A CA 1
ATOM 2243 C C . GLY A 1 280 ? -13.514 -15.046 9.855 1.00 57.59 280 GLY A C 1
ATOM 2244 O O . GLY A 1 280 ? -12.530 -15.645 10.293 1.00 57.59 280 GLY A O 1
ATOM 2245 N N . ASP A 1 281 ? -14.646 -15.675 9.516 1.00 47.53 281 ASP A N 1
ATOM 2246 C CA . ASP A 1 281 ? -14.955 -17.101 9.729 1.00 47.53 281 ASP A CA 1
ATOM 2247 C C . ASP A 1 281 ? -13.954 -18.044 9.061 1.00 47.53 281 ASP A C 1
ATOM 2249 O O . ASP A 1 281 ? -13.883 -19.232 9.377 1.00 47.53 281 ASP A O 1
ATOM 2253 N N . VAL A 1 282 ? -13.116 -17.498 8.188 1.00 40.38 282 VAL A N 1
ATOM 2254 C CA . VAL A 1 282 ? -12.108 -18.229 7.446 1.00 40.38 282 VAL A CA 1
ATOM 2255 C C . VAL A 1 282 ? -10.673 -17.829 7.830 1.00 40.38 282 VAL A C 1
ATOM 2257 O O . VAL A 1 282 ? -9.743 -18.533 7.475 1.00 40.38 282 VAL A O 1
ATOM 2260 N N . VAL A 1 283 ? -10.446 -16.749 8.588 1.00 39.56 283 VAL A N 1
ATOM 2261 C CA . VAL A 1 283 ? -9.103 -16.168 8.841 1.00 39.56 283 VAL A CA 1
ATOM 2262 C C . VAL A 1 283 ? -8.792 -15.969 10.339 1.00 39.56 283 VAL A C 1
ATOM 2264 O O . VAL A 1 283 ? -7.644 -15.792 10.739 1.00 39.56 283 VAL A O 1
ATOM 2267 N N . LEU A 1 284 ? -9.797 -16.080 11.209 1.00 40.34 284 LEU A N 1
ATOM 2268 C CA . LEU A 1 284 ? -9.600 -16.282 12.651 1.00 40.34 284 LEU A CA 1
ATOM 2269 C C . LEU A 1 284 ? -9.704 -17.765 13.043 1.00 40.34 284 LEU A C 1
ATOM 2271 O O . LEU A 1 284 ? -9.106 -18.180 14.034 1.00 40.34 284 LEU A O 1
ATOM 2275 N N . SER A 1 285 ? -10.410 -18.576 12.245 1.00 33.97 285 SER A N 1
ATOM 2276 C CA . SER A 1 285 ? -10.461 -20.045 12.365 1.00 33.97 285 SER A CA 1
ATOM 2277 C C . SER A 1 285 ? -9.168 -20.724 11.896 1.00 33.97 285 SER A C 1
ATOM 2279 O O . SER A 1 285 ? -8.987 -21.930 12.053 1.00 33.97 285 SER A O 1
ATOM 2281 N N . SER A 1 286 ? -8.265 -19.940 11.310 1.00 33.47 286 SER A N 1
ATOM 2282 C CA . SER A 1 286 ? -7.207 -20.416 10.453 1.00 33.47 286 SER A CA 1
ATOM 2283 C C . SER A 1 286 ? -6.162 -19.274 10.312 1.00 33.47 286 SER A C 1
ATOM 2285 O O . SER A 1 286 ? -6.500 -18.148 10.011 1.00 33.47 286 SER A O 1
ATOM 2287 N N . ILE A 1 287 ? -4.851 -19.386 10.490 1.00 45.28 287 ILE A N 1
ATOM 2288 C CA . ILE A 1 287 ? -3.966 -20.545 10.532 1.00 45.28 287 ILE A CA 1
ATOM 2289 C C . ILE A 1 287 ? -4.135 -21.491 9.316 1.00 45.28 287 ILE A C 1
ATOM 2291 O O . ILE A 1 287 ? -3.218 -22.257 9.084 1.00 45.28 287 ILE A O 1
ATOM 2295 N N . ASP A 1 288 ? -5.172 -21.349 8.470 1.00 30.89 288 ASP A N 1
ATOM 2296 C CA . ASP A 1 288 ? -5.489 -22.147 7.265 1.00 30.89 288 ASP A CA 1
ATOM 2297 C C . ASP A 1 288 ? -6.689 -21.586 6.427 1.00 30.89 288 ASP A C 1
ATOM 2299 O O . ASP A 1 288 ? -7.818 -22.076 6.490 1.00 30.89 288 ASP A O 1
ATOM 2303 N N . SER A 1 289 ? -6.429 -20.557 5.603 1.00 28.34 289 SER A N 1
ATOM 2304 C CA . SER A 1 289 ? -7.076 -20.255 4.297 1.00 28.34 289 SER A CA 1
ATOM 2305 C C . SER A 1 289 ? -8.376 -19.421 4.111 1.00 28.34 289 SER A C 1
ATOM 2307 O O . SER A 1 289 ? -9.413 -19.996 3.831 1.00 28.34 289 SER A O 1
ATOM 2309 N N . THR A 1 290 ? -8.210 -18.093 3.886 1.00 32.66 290 THR A N 1
ATOM 2310 C CA . THR A 1 290 ? -8.830 -17.186 2.846 1.00 32.66 290 THR A CA 1
ATOM 2311 C C . THR A 1 290 ? -10.099 -16.323 3.107 1.00 32.66 290 THR A C 1
ATOM 2313 O O . THR A 1 290 ? -11.202 -16.820 3.274 1.00 32.66 290 THR A O 1
ATOM 2316 N N . ALA A 1 291 ? -9.936 -14.987 3.034 1.00 32.00 291 ALA A N 1
ATOM 2317 C CA . ALA A 1 291 ? -10.943 -13.926 3.255 1.00 32.00 291 ALA A CA 1
ATOM 2318 C C . ALA A 1 291 ? -11.846 -13.592 2.038 1.00 32.00 291 ALA A C 1
ATOM 2320 O O . ALA A 1 291 ? -11.435 -13.782 0.891 1.00 32.00 291 ALA A O 1
ATOM 2321 N N . GLY A 1 292 ? -13.040 -13.040 2.313 1.00 33.28 292 GLY A N 1
ATOM 2322 C CA . GLY A 1 292 ? -14.021 -12.491 1.357 1.00 33.28 292 GLY A CA 1
ATOM 2323 C C . GLY A 1 292 ? -14.314 -10.992 1.580 1.00 33.28 292 GLY A C 1
ATOM 2324 O O . GLY A 1 292 ? -13.816 -10.416 2.539 1.00 33.28 292 GLY A O 1
ATOM 2325 N N . ASP A 1 293 ? -15.084 -10.383 0.667 1.00 33.84 293 ASP A N 1
ATOM 2326 C CA . ASP A 1 293 ? -15.275 -8.925 0.492 1.00 33.84 293 ASP A CA 1
ATOM 2327 C C . ASP A 1 293 ? -15.928 -8.160 1.673 1.00 33.84 293 ASP A C 1
ATOM 2329 O O . ASP A 1 293 ? -16.746 -8.699 2.419 1.00 33.84 293 ASP A O 1
ATOM 2333 N N . ASP A 1 294 ? -15.560 -6.871 1.775 1.00 40.81 294 ASP A N 1
ATOM 2334 C CA . ASP A 1 294 ? -15.918 -5.862 2.792 1.00 40.81 294 ASP A CA 1
ATOM 2335 C C . ASP A 1 294 ? -17.431 -5.827 3.157 1.00 40.81 294 ASP A C 1
ATOM 2337 O O . ASP A 1 294 ? -18.282 -5.632 2.292 1.00 40.81 294 ASP A O 1
ATOM 2341 N N . SER A 1 295 ? -17.775 -5.944 4.451 1.00 34.34 295 SER A N 1
ATOM 2342 C CA . SER A 1 295 ? -19.160 -6.063 4.965 1.00 34.34 295 SER A CA 1
ATOM 2343 C C . SER A 1 295 ? -19.756 -4.781 5.580 1.00 34.34 295 SER A C 1
ATOM 2345 O O . SER A 1 295 ? -20.411 -4.833 6.621 1.00 34.34 295 SER A O 1
ATOM 2347 N N . ALA A 1 296 ? -19.535 -3.609 4.981 1.00 35.56 296 ALA A N 1
ATOM 2348 C CA . ALA A 1 296 ? -20.260 -2.400 5.385 1.00 35.56 296 ALA A CA 1
ATOM 2349 C C . ALA A 1 296 ? -20.594 -1.525 4.174 1.00 35.56 296 ALA A C 1
ATOM 2351 O O . ALA A 1 296 ? -19.718 -0.878 3.597 1.00 35.56 296 ALA A O 1
ATOM 2352 N N . ASP A 1 297 ? -21.878 -1.468 3.817 1.00 38.72 297 ASP A N 1
ATOM 2353 C CA . ASP A 1 297 ? -22.373 -0.505 2.839 1.00 38.72 297 ASP A CA 1
ATOM 2354 C C . ASP A 1 297 ? -22.400 0.901 3.464 1.00 38.72 297 ASP A C 1
ATOM 2356 O O . ASP A 1 297 ? -22.899 1.121 4.571 1.00 38.72 297 ASP A O 1
ATOM 2360 N N . VAL A 1 298 ? -21.847 1.882 2.746 1.00 40.31 298 VAL A N 1
ATOM 2361 C CA . VAL A 1 298 ? -21.879 3.295 3.148 1.00 40.31 298 VAL A CA 1
ATOM 2362 C C . VAL A 1 298 ? -22.987 3.995 2.380 1.00 40.31 298 VAL A C 1
ATOM 2364 O O . VAL A 1 298 ? -22.915 4.130 1.158 1.00 40.31 298 VAL A O 1
ATOM 2367 N N . ILE A 1 299 ? -23.988 4.504 3.098 1.00 42.12 299 ILE A N 1
ATOM 2368 C CA . ILE A 1 299 ? -25.093 5.246 2.489 1.00 42.12 299 ILE A CA 1
ATOM 2369 C C . ILE A 1 299 ? -24.974 6.725 2.871 1.00 42.12 299 ILE A C 1
ATOM 2371 O O . ILE A 1 299 ? -24.934 7.088 4.048 1.00 42.12 299 ILE A O 1
ATOM 2375 N N . ILE A 1 300 ? -24.939 7.599 1.860 1.00 46.22 300 ILE A N 1
ATOM 2376 C CA . ILE A 1 300 ? -25.104 9.046 2.043 1.00 46.22 300 ILE A CA 1
ATOM 2377 C C . ILE A 1 300 ? -26.587 9.355 1.873 1.00 46.22 300 ILE A C 1
ATOM 2379 O O . ILE A 1 300 ? -27.135 9.184 0.784 1.00 46.22 300 ILE A O 1
ATOM 2383 N N . THR A 1 301 ? -27.237 9.818 2.938 1.00 41.31 301 THR A N 1
ATOM 2384 C CA . THR A 1 301 ? -28.677 10.110 2.928 1.00 41.31 301 THR A CA 1
ATOM 2385 C C . THR A 1 301 ? -28.966 11.575 3.285 1.00 41.31 301 THR A C 1
ATOM 2387 O O . THR A 1 301 ? -28.229 12.186 4.071 1.00 41.31 301 THR A O 1
ATOM 2390 N N . PRO A 1 302 ? -30.014 12.180 2.693 1.00 38.94 302 PRO A N 1
ATOM 2391 C CA . PRO A 1 302 ? -30.541 13.466 3.140 1.00 38.94 302 PRO A CA 1
ATOM 2392 C C . PRO A 1 302 ? -31.332 13.310 4.451 1.00 38.94 302 PRO A C 1
ATOM 2394 O O . PRO A 1 302 ? -31.987 12.294 4.665 1.00 38.94 302 PRO A O 1
ATOM 2397 N N . ILE A 1 303 ? -31.298 14.319 5.332 1.00 41.88 303 ILE A N 1
ATOM 2398 C CA . ILE A 1 303 ? -32.140 14.354 6.544 1.00 41.88 303 ILE A CA 1
ATOM 2399 C C . ILE A 1 303 ? -33.628 14.364 6.159 1.00 41.88 303 ILE A C 1
ATOM 2401 O O . ILE A 1 303 ? -34.104 15.344 5.579 1.00 41.88 303 ILE A O 1
ATOM 2405 N N . ASP A 1 304 ? -34.374 13.338 6.577 1.00 43.84 304 ASP A N 1
ATOM 2406 C CA . ASP A 1 304 ? -35.832 13.417 6.690 1.00 43.84 304 ASP A CA 1
ATOM 2407 C C . ASP A 1 304 ? -36.178 14.434 7.780 1.00 43.84 304 ASP A C 1
ATOM 2409 O O . ASP A 1 304 ? -35.922 14.225 8.968 1.00 43.84 304 ASP A O 1
ATOM 2413 N N . LYS A 1 305 ? -36.753 15.572 7.384 1.00 38.12 305 LYS A N 1
ATOM 2414 C CA . LYS A 1 305 ? -37.161 16.629 8.322 1.00 38.12 305 LYS A CA 1
ATOM 2415 C C . LYS A 1 305 ? -38.436 16.306 9.117 1.00 38.12 305 LYS A C 1
ATOM 2417 O O . LYS A 1 305 ? -38.802 17.108 9.971 1.00 38.12 305 LYS A O 1
ATOM 2422 N N . ASP A 1 306 ? -39.044 15.134 8.920 1.00 40.72 306 ASP A N 1
ATOM 2423 C CA . ASP A 1 306 ? -40.382 14.809 9.434 1.00 40.72 306 ASP A CA 1
ATOM 2424 C C . ASP A 1 306 ? -40.427 13.606 10.395 1.00 40.72 306 ASP A C 1
ATOM 2426 O O . ASP A 1 306 ? -41.318 12.761 10.328 1.00 40.72 306 ASP A O 1
ATOM 2430 N N . LYS A 1 307 ? -39.499 13.547 11.355 1.00 36.97 307 LYS A N 1
ATOM 2431 C CA . LYS A 1 307 ? -39.711 12.790 12.602 1.00 36.97 307 LYS A CA 1
ATOM 2432 C C . LYS A 1 307 ? -39.390 13.667 13.810 1.00 36.97 307 LYS A C 1
ATOM 2434 O O . LYS A 1 307 ? -38.282 13.642 14.342 1.00 36.97 307 LYS A O 1
ATOM 2439 N N . ARG A 1 308 ? -40.376 14.485 14.182 1.00 35.31 308 ARG A N 1
ATOM 2440 C CA . ARG A 1 308 ? -40.570 14.961 15.557 1.00 35.31 308 ARG A CA 1
ATOM 2441 C C . ARG A 1 308 ? -41.454 13.975 16.301 1.00 35.31 308 ARG A C 1
ATOM 2443 O O . ARG A 1 308 ? -42.379 13.444 15.649 1.00 35.31 308 ARG A O 1
#

Secondary structure (DSSP, 8-state):
--EEEETTEEEE--TTEEEEEE-TT--EEEEEEHHHHHHS--HHHHHHHHHHHHHHHHHHTT-EEE-TTS-EEE-----S-HHHHHHHHHHHHHHHHHHHHHHH-HHHHHHHHHHHHHSSPPPPHHHHTTEEEEETT-HHHHHH-GGG--TT-SS-SEEEEESS-TT-BPBP--TT--S--PBP-BEEEEES-THHHHHHHTT-SS-EEEEETTS-HHHHHHHHHHHHHH-TTT---BPP--HHHHHHHHHHHHHHHHHHHHHTTSS-HHHHHHHTT---TTTTS-SS---------EEEEE--S---

pLDDT: mean 81.3, std 18.27, range [28.34, 97.75]

Foldseek 3Di:
DDFDDDPNDGDDQDQQKKKFWAFPVRHGPDIDGPVCCVPPNDLLRLLQFQLQVLVVLCLQQVQWDQDPVRFIAGPFDDDPDLLVRLQVVLQSSLLVLLQVLLQVDLVSQQQVQCCQAENRHHDDSVVSVQKGKDFLCGPNCCVPVVVSNDVPPQAARMWIAGPVHRVDTDWHDDPPDDDDTDGGGEAEHEDCDVVVCLVCQLVYPGEYEYLHLNPCVVVSVVSQVVVCVVPVVSPGHYRDCDPSVVVSSVSSNSSSSNSSCSSVVVDGSVSSCVSNVRPPVPRVVDVDDDDDDGRIDIDIDGDPPPDD

Radius of gyration: 20.76 Å; chains: 1; bounding box: 62×48×54 Å

Organism: Yersinia pestis (NCBI:txid632)

Sequence (308 aa):
MTYVPYRDTPLLIPSHLRVVSVDDKNIALHEQNLNEFSQNPTIEMVMSIYGSGLMDVLTNERYISLDGNKKLGLKFKRSRNPDADATRLLGSIAEALIVQACNNNKELNKVMLGHARGKGTRTSSAIADRYIAIATGSQQTFLNFGHYYNPCDTQRDIIWVDKNDPELQANSIVKGRFTSIKPAGLQIKTSHNFKNVVGTFKKYHYPIIYFDLNNDWHEAFMYVTFENMANPNANLYLVPHDDAILHLKQRLRGYFSIVSALMRDEISIEQIISHAKYNGDVVLSSIDSTAGDDSADVIITPIDKDKR